Protein AF-A0A9D6NZH3-F1 (afdb_monomer_lite)

Sequence (293 aa):
MVKIQSASQAGAHYVTESPSGWRSASNPVSIRSGSRFSSSLQLFAQAAGALAILVGCLVLVGWLLDIAALKGILPGLATMKPNAAIAFLLVGLSLWLLLREQAARWKRNVARGCALLVALLGLLTLSEYLFSWDLGIDQLLFPEAVRADSTSLPGRMASATALNFVVLGLALLFLDVKTRRGHWPAQFLALLGVLIGFLALIGYAYGVQALYAIAFYTSMALHTAATLTVLAVGVLLARPDRGLMTLVTSDGVGGMLVRRRLPVVLGVPLLLGWLRLQGQRAGLYGTELDALH

pLDDT: mean 77.55, std 18.47, range [32.19, 98.31]

Secondary structure (DSSP, 8-state):
----------------PPP---------------HHHHHHHHHHHHHHHHHHHHHHHHHHHHHHTT-HHHH-SSTTSPPPPHHHHHHHHHHHHHHHHHS-TT--HHHHHHHHHHHHHHHHHHHHHHHHHHS-----GGGSSSHHHHHHS--SSTTPPPHHHHHHHHHHHHHHHTTTPPPTTS--HHHHHHHHHHHHHHHHHHHHHTT-HHHHHSTTTTT--HHHHHHHHHHHHHHHHT-TTSHHHHHHSSSSHHHHHHHHHHHHHHHHHHHHHHHHHHHHHTT-S--TTTT--

Foldseek 3Di:
DDDDDDDDDDDDDDDPDDDDDDPPPPPPPPCPQDPVVLVVLLVLLLVLLVVLLVLLVQCLVCLVVVPVCSQAVDPPFFGPFNLLSLLSNLLSQLSNLVLDVPHDPVSNVSSLVSLVVLLVSLVVLLVCVVVVDCPCPQCPPSVVSQVVPPDPDGRRAANLSSLLSNLSSVLSNQLPPADPVRARSSLVSLVVQLVSLLVLLLCVLQVPVVVCVPSRNVRHGNVSSVSSNSNSSSSNSSCCCGHPSVQLSDPDPSVVVCVVCVCVVSVVSNVVSNVVVVCVVVVVDDDPVVVPD

Structure (mmCIF, N/CA/C/O backbone):
data_AF-A0A9D6NZH3-F1
#
_entry.id   AF-A0A9D6NZH3-F1
#
loop_
_atom_site.group_PDB
_atom_site.id
_atom_site.type_symbol
_atom_site.label_atom_id
_atom_site.label_alt_id
_atom_site.label_comp_id
_atom_site.label_asym_id
_atom_site.label_entity_id
_atom_site.label_seq_id
_atom_site.pdbx_PDB_ins_code
_atom_site.Cartn_x
_atom_site.Cartn_y
_atom_site.Cartn_z
_atom_site.occupancy
_atom_site.B_iso_or_equiv
_atom_site.auth_seq_id
_atom_site.auth_comp_id
_atom_site.auth_asym_id
_atom_site.auth_atom_id
_atom_site.pdbx_PDB_model_num
ATOM 1 N N . MET A 1 1 ? -61.546 -4.930 83.546 1.00 35.50 1 MET A N 1
ATOM 2 C CA . MET A 1 1 ? -63.013 -5.024 83.404 1.00 35.50 1 MET A CA 1
ATOM 3 C C . MET A 1 1 ? -63.403 -4.253 82.147 1.00 35.50 1 MET A C 1
ATOM 5 O O . MET A 1 1 ? -62.991 -3.112 82.028 1.00 35.50 1 MET A O 1
ATOM 9 N N . VAL A 1 2 ? -64.153 -4.905 81.250 1.00 35.69 2 VAL A N 1
ATOM 10 C CA . VAL A 1 2 ? -64.988 -4.345 80.161 1.00 35.69 2 VAL A CA 1
ATOM 11 C C . VAL A 1 2 ? -64.303 -3.797 78.886 1.00 35.69 2 VAL A C 1
ATOM 13 O O . VAL A 1 2 ? -63.784 -2.690 78.834 1.00 35.69 2 VAL A O 1
ATOM 16 N N . LYS A 1 3 ? -64.415 -4.614 77.825 1.00 35.69 3 LYS A N 1
ATOM 17 C CA . LYS A 1 3 ? -64.469 -4.268 76.387 1.00 35.69 3 LYS A CA 1
ATOM 18 C C . LYS A 1 3 ? -65.724 -3.436 76.090 1.00 35.69 3 LYS A C 1
ATOM 20 O O . LYS A 1 3 ? -66.779 -3.887 76.521 1.00 35.69 3 LYS A O 1
ATOM 25 N N . ILE A 1 4 ? -65.653 -2.416 75.223 1.00 37.09 4 ILE A N 1
ATOM 26 C CA . ILE A 1 4 ? -66.737 -2.071 74.271 1.00 37.09 4 ILE A CA 1
ATOM 27 C C . ILE A 1 4 ? -66.125 -1.615 72.929 1.00 37.09 4 ILE A C 1
ATOM 29 O O . ILE A 1 4 ? -65.127 -0.903 72.891 1.00 37.09 4 ILE A O 1
ATOM 33 N N . GLN A 1 5 ? -66.719 -2.124 71.848 1.00 35.25 5 GLN A N 1
ATOM 34 C CA . GLN A 1 5 ? -66.400 -1.993 70.421 1.00 35.25 5 GLN A CA 1
ATOM 35 C C . GLN A 1 5 ? -67.104 -0.804 69.731 1.00 35.25 5 GLN A C 1
ATOM 37 O O . GLN A 1 5 ? -68.084 -0.273 70.243 1.00 35.25 5 GLN A O 1
ATOM 42 N N . SER A 1 6 ? -66.694 -0.592 68.469 1.00 32.66 6 SER A N 1
ATOM 43 C CA . SER A 1 6 ? -67.363 0.074 67.324 1.00 32.66 6 SER A CA 1
ATOM 44 C C . SER A 1 6 ? -67.042 1.568 67.153 1.00 32.66 6 SER A C 1
ATOM 46 O O . SER A 1 6 ? -67.253 2.356 68.060 1.00 32.66 6 SER A O 1
ATOM 48 N N . ALA A 1 7 ? -66.284 1.991 66.132 1.00 35.16 7 ALA A N 1
ATOM 49 C CA . ALA A 1 7 ? -66.467 1.947 64.667 1.00 35.16 7 ALA A CA 1
ATOM 50 C C . ALA A 1 7 ? -67.366 3.080 64.143 1.00 35.16 7 ALA A C 1
ATOM 52 O O . ALA A 1 7 ? -68.577 3.011 64.290 1.00 35.16 7 ALA A O 1
ATOM 53 N N . SER A 1 8 ? -66.769 4.069 63.468 1.00 34.00 8 SER A N 1
ATOM 54 C CA . SER A 1 8 ? -67.317 4.705 62.258 1.00 34.00 8 SER A CA 1
ATOM 55 C C . SER A 1 8 ? -66.292 5.677 61.656 1.00 34.00 8 SER A C 1
ATOM 57 O O . SER A 1 8 ? -65.586 6.381 62.371 1.00 34.00 8 SER A O 1
ATOM 59 N N . GLN A 1 9 ? -66.196 5.646 60.331 1.00 35.81 9 GLN A N 1
ATOM 60 C CA . GLN A 1 9 ? -65.231 6.307 59.454 1.00 35.81 9 GLN A CA 1
ATOM 61 C C . GLN A 1 9 ? -65.518 7.801 59.220 1.00 35.81 9 GLN A C 1
ATOM 63 O O . GLN A 1 9 ? -66.678 8.196 59.190 1.00 35.81 9 GLN A O 1
ATOM 68 N N . ALA A 1 10 ? -64.457 8.571 58.942 1.00 34.31 10 ALA A N 1
ATOM 69 C CA . ALA A 1 10 ? -64.325 9.647 57.932 1.00 34.31 10 ALA A CA 1
ATOM 70 C C . ALA A 1 10 ? -63.029 10.420 58.277 1.00 34.31 10 ALA A C 1
ATOM 72 O O . ALA A 1 10 ? -62.870 10.854 59.407 1.00 34.31 10 ALA A O 1
ATOM 73 N N . GLY A 1 11 ? -61.996 10.587 57.451 1.00 32.19 11 GLY A N 1
ATOM 74 C CA . GLY A 1 11 ? -61.941 10.686 55.998 1.00 32.19 11 GLY A CA 1
ATOM 75 C C . GLY A 1 11 ? -61.474 12.097 55.622 1.00 32.19 11 GLY A C 1
ATOM 76 O O . GLY A 1 11 ? -62.311 12.909 55.261 1.00 32.19 11 GLY A O 1
ATOM 77 N N . ALA A 1 12 ? -60.171 12.402 55.744 1.00 36.66 12 ALA A N 1
ATOM 78 C CA . ALA A 1 12 ? -59.537 13.581 55.128 1.00 36.66 12 ALA A CA 1
ATOM 79 C C . ALA A 1 12 ? -57.996 13.504 55.207 1.00 36.66 12 ALA A C 1
ATOM 81 O O . ALA A 1 12 ? -57.371 14.129 56.060 1.00 36.66 12 ALA A O 1
ATOM 82 N N . HIS A 1 13 ? -57.368 12.755 54.299 1.00 38.28 13 HIS A N 1
ATOM 83 C CA . HIS A 1 13 ? -55.968 12.991 53.937 1.00 38.28 13 HIS A CA 1
ATOM 84 C C . HIS A 1 13 ? -55.938 13.468 52.487 1.00 38.28 13 HIS A C 1
ATOM 86 O O . HIS A 1 13 ? -56.344 12.748 51.577 1.00 38.28 13 HIS A O 1
ATOM 92 N N . TYR A 1 14 ? -55.507 14.715 52.302 1.00 33.84 14 TYR A N 1
ATOM 93 C CA . TYR A 1 14 ? -55.321 15.351 51.005 1.00 33.84 14 TYR A CA 1
ATOM 94 C C . TYR A 1 14 ? -54.306 14.560 50.172 1.00 33.84 14 TYR A C 1
ATOM 96 O O . TYR A 1 14 ? -53.122 14.504 50.504 1.00 33.84 14 TYR A O 1
ATOM 104 N N . VAL A 1 15 ? -54.787 13.961 49.084 1.00 39.41 15 VAL A N 1
ATOM 105 C CA . VAL A 1 15 ? -53.971 13.459 47.979 1.00 39.41 15 VAL A CA 1
ATOM 106 C C . VAL A 1 15 ? -53.698 14.648 47.065 1.00 39.41 15 VAL A C 1
ATOM 108 O O . VAL A 1 15 ? -54.612 15.182 46.443 1.00 39.41 15 VAL A O 1
ATOM 111 N N . THR A 1 16 ? -52.447 15.094 46.994 1.00 43.25 16 THR A N 1
ATOM 112 C CA . THR A 1 16 ? -51.992 15.976 45.919 1.00 43.25 16 THR A CA 1
ATOM 113 C C . THR A 1 16 ? -51.678 15.109 44.703 1.00 43.25 16 THR A C 1
ATOM 115 O O . THR A 1 16 ? -50.606 14.516 44.586 1.00 43.25 16 THR A O 1
ATOM 118 N N . GLU A 1 17 ? -52.646 14.990 43.797 1.00 37.47 17 GLU A N 1
ATOM 119 C CA . GLU A 1 17 ? -52.410 14.433 42.468 1.00 37.47 17 GLU A CA 1
ATOM 120 C C . GLU A 1 17 ? -51.423 15.334 41.711 1.00 37.47 17 GLU A C 1
ATOM 122 O O . GLU A 1 17 ? -51.688 16.507 41.448 1.00 37.47 17 GLU A O 1
ATOM 127 N N . SER A 1 18 ? -50.258 14.782 41.363 1.00 46.00 18 SER A N 1
ATOM 128 C CA . SER A 1 18 ? -49.391 15.370 40.338 1.00 46.00 18 SER A CA 1
ATOM 129 C C . SER A 1 18 ? -49.897 14.923 38.960 1.00 46.00 18 SER A C 1
ATOM 131 O O . SER A 1 18 ? -50.167 13.729 38.792 1.00 46.00 18 SER A O 1
ATOM 133 N N . PRO A 1 19 ? -50.035 15.820 37.965 1.00 42.59 19 PRO A N 1
ATOM 134 C CA . PRO A 1 19 ? -50.546 15.436 36.659 1.00 42.59 19 PRO A CA 1
ATOM 135 C C . PRO A 1 19 ? -49.577 14.487 35.952 1.00 42.59 19 PRO A C 1
ATOM 137 O O . PRO A 1 19 ? -48.445 14.835 35.606 1.00 42.59 19 PRO A O 1
ATOM 140 N N . SER A 1 20 ? -50.067 13.277 35.709 1.00 53.41 20 SER A N 1
ATOM 141 C CA . SER A 1 20 ? -49.598 12.356 34.683 1.00 53.41 20 SER A CA 1
ATOM 142 C C . SER A 1 20 ? -49.384 13.088 33.356 1.00 53.41 20 SER A C 1
ATOM 144 O O . SER A 1 20 ? -50.310 13.742 32.874 1.00 53.41 20 SER A O 1
ATOM 146 N N . GLY A 1 21 ? -48.219 12.944 32.714 1.00 49.50 21 GLY A N 1
ATOM 147 C CA . GLY A 1 21 ? -48.129 13.443 31.340 1.00 49.50 21 GLY A CA 1
ATOM 148 C C . GLY A 1 21 ? -46.821 13.377 30.569 1.00 49.50 21 GLY A C 1
ATOM 149 O O . GLY A 1 21 ? -46.899 13.506 29.358 1.00 49.50 21 GLY A O 1
ATOM 150 N N . TRP A 1 22 ? -45.640 13.171 31.168 1.00 40.84 22 TRP A N 1
ATOM 151 C CA . TRP A 1 22 ? -44.393 13.235 30.378 1.00 40.84 22 TRP A CA 1
ATOM 152 C C . TRP A 1 22 ? -43.321 12.249 30.849 1.00 40.84 22 TRP A C 1
ATOM 154 O O . TRP A 1 22 ? -42.252 12.629 31.319 1.00 40.84 22 TRP A O 1
ATOM 164 N N . ARG A 1 23 ? -43.564 10.945 30.665 1.00 41.53 23 ARG A N 1
ATOM 165 C CA . ARG A 1 23 ? -42.448 10.003 30.493 1.00 41.53 23 ARG A CA 1
ATOM 166 C C . ARG A 1 23 ? -42.001 10.099 29.041 1.00 41.53 23 ARG A C 1
ATOM 168 O O . ARG A 1 23 ? -42.552 9.437 28.169 1.00 41.53 23 ARG A O 1
ATOM 175 N N . SER A 1 24 ? -41.014 10.959 28.803 1.00 51.66 24 SER A N 1
ATOM 176 C CA . SER A 1 24 ? -40.196 10.972 27.593 1.00 51.66 24 SER A CA 1
ATOM 177 C C . SER A 1 24 ? -39.585 9.582 27.392 1.00 51.66 24 SER A C 1
ATOM 179 O O . SER A 1 24 ? -38.488 9.293 27.867 1.00 51.66 24 SER A O 1
ATOM 181 N N . ALA A 1 25 ? -40.298 8.710 26.684 1.00 47.47 25 ALA A N 1
ATOM 182 C CA . ALA A 1 25 ? -39.731 7.529 26.058 1.00 47.47 25 ALA A CA 1
ATOM 183 C C . ALA A 1 25 ? -38.933 7.977 24.826 1.00 47.47 25 ALA A C 1
ATOM 185 O O . ALA A 1 25 ? -39.270 7.658 23.689 1.00 47.47 25 ALA A O 1
ATOM 186 N N . SER A 1 26 ? -37.849 8.721 25.045 1.00 47.91 26 SER A N 1
ATOM 187 C CA . SER A 1 26 ? -36.765 8.809 24.077 1.00 47.91 26 SER A CA 1
ATOM 188 C C . SER A 1 26 ? -35.971 7.510 24.174 1.00 47.91 26 SER A C 1
ATOM 190 O O . SER A 1 26 ? -34.836 7.472 24.640 1.00 47.91 26 SER A O 1
ATOM 192 N N . ASN A 1 27 ? -36.590 6.408 23.738 1.00 39.25 27 ASN A N 1
ATOM 193 C CA . ASN A 1 27 ? -35.807 5.261 23.307 1.00 39.25 27 ASN A CA 1
ATOM 194 C C . ASN A 1 27 ? -34.840 5.811 22.255 1.00 39.25 27 ASN A C 1
ATOM 196 O O . ASN A 1 27 ? -35.319 6.318 21.233 1.00 39.25 27 ASN A O 1
ATOM 200 N N . PRO A 1 28 ? -33.510 5.776 22.464 1.00 41.66 28 PRO A N 1
ATOM 201 C CA . PRO A 1 28 ? -32.616 6.038 21.358 1.00 41.66 28 PRO A CA 1
ATOM 202 C C . PRO A 1 28 ? -33.001 5.018 20.295 1.00 41.66 28 PRO A C 1
ATOM 204 O O . PRO A 1 28 ? -33.024 3.812 20.562 1.00 41.66 28 PRO A O 1
ATOM 207 N N . VAL A 1 29 ? -33.390 5.507 19.117 1.00 45.94 29 VAL A N 1
ATOM 208 C CA . VAL A 1 29 ? -33.566 4.669 17.939 1.00 45.94 29 VAL A CA 1
ATOM 209 C C . VAL A 1 29 ? -32.220 3.987 17.750 1.00 45.94 29 VAL A C 1
ATOM 211 O O . VAL A 1 29 ? -31.271 4.577 17.239 1.00 45.94 29 VAL A O 1
ATOM 214 N N . SER A 1 30 ? -32.102 2.760 18.254 1.00 43.56 30 SER A N 1
ATOM 215 C CA . SER A 1 30 ? -30.990 1.891 17.927 1.00 43.56 30 SER A CA 1
ATOM 216 C C . SER A 1 30 ? -31.209 1.534 16.469 1.00 43.56 30 SER A C 1
ATOM 218 O O . SER A 1 30 ? -31.913 0.586 16.129 1.00 43.56 30 SER A O 1
ATOM 220 N N . ILE A 1 31 ? -30.672 2.382 15.590 1.00 46.03 31 ILE A N 1
ATOM 221 C CA . ILE A 1 31 ? -30.487 2.061 14.186 1.00 46.03 31 ILE A CA 1
ATOM 222 C C . ILE A 1 31 ? -29.567 0.843 14.220 1.00 46.03 31 ILE A C 1
ATOM 224 O O . ILE A 1 31 ? -28.350 0.967 14.341 1.00 46.03 31 ILE A O 1
ATOM 228 N N . ARG A 1 32 ? -30.163 -0.353 14.235 1.00 44.62 32 ARG A N 1
ATOM 229 C CA . ARG A 1 32 ? -29.469 -1.610 13.981 1.00 44.62 32 ARG A CA 1
ATOM 230 C C . ARG A 1 32 ? -29.033 -1.533 12.523 1.00 44.62 32 ARG A C 1
ATOM 232 O O . ARG A 1 32 ? -29.749 -1.990 11.637 1.00 44.62 32 ARG A O 1
ATOM 239 N N . SER A 1 33 ? -27.915 -0.855 12.285 1.00 52.16 33 SER A N 1
ATOM 240 C CA . SER A 1 33 ? -27.320 -0.715 10.965 1.00 52.16 33 SER A CA 1
ATOM 241 C C . SER A 1 33 ? -27.042 -2.109 10.399 1.00 52.16 33 SER A C 1
ATOM 243 O O . SER A 1 33 ? -26.688 -3.047 11.118 1.00 52.16 33 SER A O 1
ATOM 245 N N . GLY A 1 34 ? -27.303 -2.274 9.103 1.00 50.59 34 GLY A N 1
ATOM 246 C CA . GLY A 1 34 ? -27.379 -3.574 8.441 1.00 50.59 34 GLY A CA 1
ATOM 247 C C . GLY A 1 34 ? -26.128 -4.441 8.626 1.00 50.59 34 GLY A C 1
ATOM 248 O O . GLY A 1 34 ? -25.089 -4.195 8.011 1.00 50.59 34 GLY A O 1
ATOM 249 N N . SER A 1 35 ? -26.260 -5.523 9.399 1.00 57.91 35 SER A N 1
ATOM 250 C CA . SER A 1 35 ? -25.187 -6.487 9.708 1.00 57.91 35 SER A CA 1
ATOM 251 C C . SER A 1 35 ? -24.459 -7.024 8.469 1.00 57.91 35 SER A C 1
ATOM 253 O O . SER A 1 35 ? -23.256 -7.280 8.512 1.00 57.91 35 SER A O 1
ATOM 255 N N . ARG A 1 36 ? -25.164 -7.151 7.337 1.00 61.12 36 ARG A N 1
ATOM 256 C CA . ARG A 1 36 ? -24.601 -7.653 6.074 1.00 61.12 36 ARG A CA 1
ATOM 257 C C . ARG A 1 36 ? -23.603 -6.686 5.433 1.00 61.12 36 ARG A C 1
ATOM 259 O O . ARG A 1 36 ? -22.592 -7.137 4.914 1.00 61.12 36 ARG A O 1
ATOM 266 N N . PHE A 1 37 ? -23.849 -5.375 5.480 1.00 65.31 37 PHE A N 1
ATOM 267 C CA . PHE A 1 37 ? -22.991 -4.397 4.800 1.00 65.31 37 PHE A CA 1
ATOM 268 C C . PHE A 1 37 ? -21.670 -4.192 5.547 1.00 65.31 37 PHE A C 1
ATOM 270 O O . PHE A 1 37 ? -20.607 -4.267 4.937 1.00 65.31 37 PHE A O 1
ATOM 277 N N . SER A 1 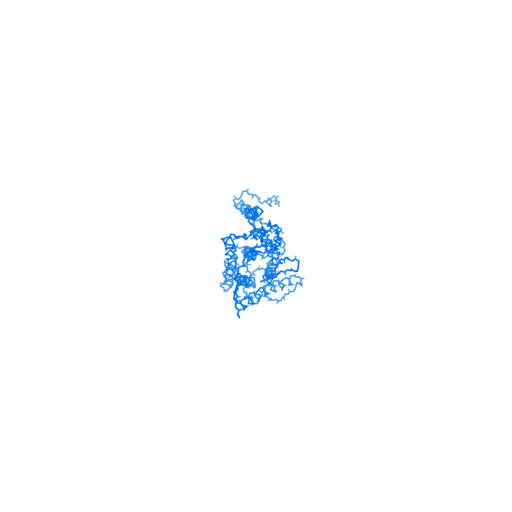38 ? -21.729 -4.042 6.874 1.00 71.69 38 SER A N 1
ATOM 278 C CA . SER A 1 38 ? -20.536 -4.005 7.735 1.00 71.69 38 SER A CA 1
ATOM 279 C C . SER A 1 38 ? -19.666 -5.259 7.554 1.00 71.69 38 SER A C 1
ATOM 281 O O . SER A 1 38 ? -18.455 -5.149 7.351 1.00 71.69 38 SER A O 1
ATOM 283 N N . SER A 1 39 ? -20.291 -6.442 7.488 1.00 76.38 39 SER A N 1
ATOM 284 C CA . SER A 1 39 ? -19.585 -7.704 7.227 1.00 76.38 39 SER A CA 1
ATOM 285 C C . SER A 1 39 ? -18.879 -7.719 5.866 1.00 76.38 39 SER A C 1
ATOM 287 O O . SER A 1 39 ? -17.724 -8.132 5.785 1.00 76.38 39 SER A O 1
ATOM 289 N N . SER A 1 40 ? -19.522 -7.228 4.799 1.00 82.12 40 SER A N 1
ATOM 290 C CA . SER A 1 40 ? -18.906 -7.158 3.465 1.00 82.12 40 SER A CA 1
ATOM 291 C C . SER A 1 40 ? -17.711 -6.202 3.407 1.00 82.12 40 SER A C 1
ATOM 293 O O . SER A 1 40 ? -16.721 -6.502 2.741 1.00 82.12 40 SER A O 1
ATOM 295 N N . LEU A 1 41 ? -17.765 -5.068 4.114 1.00 84.69 41 LEU A N 1
ATOM 296 C CA . LEU A 1 41 ? -16.639 -4.128 4.177 1.00 84.69 41 LEU A CA 1
ATOM 297 C C . LEU A 1 41 ? -15.447 -4.723 4.936 1.00 84.69 41 LEU A C 1
ATOM 299 O O . LEU A 1 41 ? -14.303 -4.581 4.503 1.00 84.69 41 LEU A O 1
ATOM 303 N N . GLN A 1 42 ? -15.715 -5.445 6.026 1.00 84.75 42 GLN A N 1
ATOM 304 C CA . GLN A 1 42 ? -14.678 -6.181 6.747 1.00 84.75 42 GLN A CA 1
ATOM 305 C C . GLN A 1 42 ? -14.080 -7.301 5.894 1.00 84.75 42 GLN A C 1
ATOM 307 O O . GLN A 1 42 ? -12.862 -7.472 5.897 1.00 84.75 42 GLN A O 1
ATOM 312 N N . LEU A 1 43 ? -14.902 -8.027 5.128 1.00 88.44 43 LEU A N 1
ATOM 313 C CA . LEU A 1 43 ? -14.424 -9.048 4.197 1.00 88.44 43 LEU A CA 1
ATOM 314 C C . LEU A 1 43 ? -13.504 -8.443 3.131 1.00 88.44 43 LEU A C 1
ATOM 316 O O . LEU A 1 43 ? -12.450 -9.007 2.850 1.00 88.44 43 LEU A O 1
ATOM 320 N N . PHE A 1 44 ? -13.854 -7.276 2.582 1.00 90.06 44 PHE A N 1
ATOM 321 C CA . PHE A 1 44 ? -12.983 -6.569 1.643 1.00 90.06 44 PHE A CA 1
ATOM 322 C C . PHE A 1 44 ? -11.646 -6.195 2.288 1.00 90.06 44 PHE A C 1
ATOM 324 O O . PHE A 1 44 ? -10.595 -6.438 1.704 1.00 90.06 44 PHE A O 1
ATOM 331 N N . ALA A 1 45 ? -11.660 -5.636 3.501 1.00 91.00 45 ALA A N 1
ATOM 332 C CA . ALA A 1 45 ? -10.428 -5.275 4.197 1.00 91.00 45 ALA A CA 1
ATOM 333 C C . ALA A 1 45 ? -9.546 -6.504 4.496 1.00 91.00 45 ALA A C 1
ATOM 335 O O . ALA A 1 45 ? -8.323 -6.430 4.363 1.00 91.00 45 ALA A O 1
ATOM 336 N N . GLN A 1 46 ? -10.154 -7.648 4.834 1.00 91.50 46 GLN A N 1
ATOM 337 C CA . GLN A 1 46 ? -9.444 -8.923 4.986 1.00 91.50 46 GLN A CA 1
ATOM 338 C C . GLN A 1 46 ? -8.833 -9.366 3.655 1.00 91.50 46 GLN A C 1
ATOM 340 O O . GLN A 1 46 ? -7.636 -9.641 3.594 1.00 91.50 46 GLN A O 1
ATOM 345 N N . ALA A 1 47 ? -9.624 -9.376 2.580 1.00 92.25 47 ALA A N 1
ATOM 346 C CA . ALA A 1 47 ? -9.159 -9.733 1.245 1.00 92.25 47 ALA A CA 1
ATOM 347 C C . ALA A 1 47 ? -8.014 -8.823 0.773 1.00 92.25 47 ALA A C 1
ATOM 349 O O . ALA A 1 47 ? -7.038 -9.319 0.224 1.00 92.25 47 ALA A O 1
ATOM 350 N N . ALA A 1 48 ? -8.080 -7.518 1.052 1.00 93.88 48 ALA A N 1
ATOM 351 C CA . ALA A 1 48 ? -7.019 -6.563 0.747 1.00 93.88 48 ALA A CA 1
ATOM 352 C C . ALA A 1 48 ? -5.714 -6.881 1.500 1.00 93.88 48 ALA A C 1
ATOM 354 O O . ALA A 1 48 ? -4.639 -6.874 0.902 1.00 93.88 48 ALA A O 1
ATOM 355 N N . GLY A 1 49 ? -5.803 -7.212 2.795 1.00 95.38 49 GLY A N 1
ATOM 356 C CA . GLY A 1 49 ? -4.652 -7.653 3.587 1.00 95.38 49 GLY A CA 1
ATOM 357 C C . GLY A 1 49 ? -4.042 -8.960 3.067 1.00 95.38 49 GLY A C 1
ATOM 358 O O . GLY A 1 49 ? -2.829 -9.036 2.884 1.00 95.38 49 GLY A O 1
ATOM 359 N N . ALA A 1 50 ? -4.873 -9.964 2.765 1.00 96.19 50 ALA A N 1
ATOM 360 C CA . ALA A 1 50 ? -4.420 -11.233 2.188 1.00 96.19 50 ALA A CA 1
ATOM 361 C C . ALA A 1 50 ? -3.794 -11.061 0.801 1.00 96.19 50 ALA A C 1
ATOM 363 O O . ALA A 1 50 ? -2.759 -11.662 0.525 1.00 96.19 50 ALA A O 1
ATOM 364 N N . LEU A 1 51 ? -4.387 -10.220 -0.051 1.00 95.50 51 LEU A N 1
ATOM 365 C CA . LEU A 1 51 ? -3.849 -9.899 -1.368 1.00 95.50 51 LEU A CA 1
ATOM 366 C C . LEU A 1 51 ? -2.451 -9.290 -1.245 1.00 95.50 51 LEU A C 1
ATOM 368 O O . LEU A 1 51 ? -1.543 -9.738 -1.932 1.00 95.50 51 LEU A O 1
ATOM 372 N N . ALA A 1 52 ? -2.254 -8.317 -0.352 1.00 96.25 52 ALA A N 1
ATOM 373 C CA . ALA A 1 52 ? -0.944 -7.702 -0.147 1.00 96.25 52 ALA A CA 1
ATOM 374 C C . ALA A 1 52 ? 0.110 -8.713 0.335 1.00 96.25 52 ALA A C 1
ATOM 376 O O . ALA A 1 52 ? 1.232 -8.707 -0.169 1.00 96.25 52 ALA A O 1
ATOM 377 N N . ILE A 1 53 ? -0.258 -9.618 1.250 1.00 97.56 53 ILE A N 1
ATOM 378 C CA . ILE A 1 53 ? 0.624 -10.708 1.695 1.00 97.56 53 ILE A CA 1
ATOM 379 C C . ILE A 1 53 ? 0.985 -11.614 0.514 1.00 97.56 53 ILE A C 1
ATOM 381 O O . ILE A 1 53 ? 2.161 -11.891 0.294 1.00 97.56 53 ILE A O 1
ATOM 385 N N . LEU A 1 54 ? -0.010 -12.047 -0.263 1.00 96.38 54 LEU A N 1
ATOM 386 C CA . LEU A 1 54 ? 0.191 -12.926 -1.412 1.00 96.38 54 LEU A CA 1
ATOM 387 C C . LEU A 1 54 ? 1.098 -12.278 -2.465 1.00 96.38 54 LEU A C 1
ATOM 389 O O . LEU A 1 54 ? 2.054 -12.906 -2.907 1.00 96.38 54 LEU A O 1
ATOM 393 N N . VAL A 1 55 ? 0.828 -11.024 -2.832 1.00 94.19 55 VAL A N 1
ATOM 394 C CA . VAL A 1 55 ? 1.634 -10.254 -3.791 1.00 94.19 55 VAL A CA 1
ATOM 395 C C . VAL A 1 55 ? 3.072 -10.114 -3.293 1.00 94.19 55 VAL A C 1
ATOM 397 O O . VAL A 1 55 ? 3.999 -10.392 -4.050 1.00 94.19 55 VAL A O 1
ATOM 400 N N . GLY A 1 56 ? 3.270 -9.756 -2.019 1.00 95.00 56 GLY A N 1
ATOM 401 C CA . GLY A 1 56 ? 4.602 -9.666 -1.418 1.00 95.00 56 GLY A CA 1
ATOM 402 C C . GLY A 1 56 ? 5.362 -10.994 -1.485 1.00 95.00 56 GLY A C 1
ATOM 403 O O . GLY A 1 56 ? 6.506 -11.029 -1.932 1.00 95.00 56 GLY A O 1
ATOM 404 N N . CYS A 1 57 ? 4.714 -12.105 -1.122 1.00 95.62 57 CYS A N 1
ATOM 405 C CA . CYS A 1 57 ? 5.308 -13.439 -1.212 1.00 95.62 57 CYS A CA 1
ATOM 406 C C . CYS A 1 57 ? 5.660 -13.831 -2.655 1.00 95.62 57 CYS A C 1
ATOM 408 O O . CYS A 1 57 ? 6.767 -14.303 -2.899 1.00 95.62 57 CYS A O 1
ATOM 410 N N . LEU A 1 58 ? 4.749 -13.624 -3.612 1.00 94.00 58 LEU A N 1
ATOM 411 C CA . LEU A 1 58 ? 4.972 -13.960 -5.022 1.00 94.00 58 LEU A CA 1
ATOM 412 C C . LEU A 1 58 ? 6.150 -13.183 -5.609 1.00 94.00 58 LEU A C 1
ATOM 414 O O . LEU A 1 58 ? 6.991 -13.775 -6.280 1.00 94.00 58 LEU A O 1
ATOM 418 N N . VAL A 1 59 ? 6.248 -11.886 -5.316 1.00 92.62 59 VAL A N 1
ATOM 419 C CA . VAL A 1 59 ? 7.361 -11.053 -5.784 1.00 92.62 59 VAL A CA 1
ATOM 420 C C . VAL A 1 59 ? 8.677 -11.513 -5.161 1.00 92.62 59 VAL A C 1
ATOM 422 O O . VAL A 1 59 ? 9.664 -11.645 -5.879 1.00 92.62 59 VAL A O 1
ATOM 425 N N . LEU A 1 60 ? 8.709 -11.823 -3.860 1.00 92.56 60 LEU A N 1
ATOM 426 C CA . LEU A 1 60 ? 9.913 -12.355 -3.205 1.00 92.56 60 LEU A CA 1
ATOM 427 C C . LEU A 1 60 ? 10.358 -13.694 -3.805 1.00 92.56 60 LEU A C 1
ATOM 429 O O . LEU A 1 60 ? 11.550 -13.888 -4.033 1.00 92.56 60 LEU A O 1
ATOM 433 N N . VAL A 1 61 ? 9.417 -14.587 -4.124 1.00 92.69 61 VAL A N 1
ATOM 434 C CA . VAL A 1 61 ? 9.704 -15.825 -4.867 1.00 92.69 61 VAL A CA 1
ATOM 435 C C . VAL A 1 61 ? 10.217 -15.508 -6.275 1.00 92.69 61 VAL A C 1
ATOM 437 O O . VAL A 1 61 ? 11.163 -16.140 -6.733 1.00 92.69 61 VAL A O 1
ATOM 440 N N . GLY A 1 62 ? 9.658 -14.497 -6.941 1.00 90.38 62 GLY A N 1
ATOM 441 C CA . GLY A 1 62 ? 10.138 -14.004 -8.231 1.00 90.38 62 GLY A CA 1
ATOM 442 C C . GLY A 1 62 ? 11.581 -13.509 -8.194 1.00 90.38 62 GLY A C 1
ATOM 443 O O . GLY A 1 62 ? 12.331 -13.762 -9.130 1.00 90.38 62 GLY A O 1
ATOM 444 N N . TRP A 1 63 ? 11.993 -12.850 -7.112 1.00 89.69 63 TRP A N 1
ATOM 445 C CA . TRP A 1 63 ? 13.389 -12.467 -6.887 1.00 89.69 63 TRP A CA 1
ATOM 446 C C . TRP A 1 63 ? 14.290 -13.651 -6.556 1.00 89.69 63 TRP A C 1
ATOM 448 O O . TRP A 1 63 ? 15.403 -13.705 -7.067 1.00 89.69 63 TRP A O 1
ATOM 458 N N . LEU A 1 64 ? 13.801 -14.615 -5.778 1.00 89.19 64 LEU A N 1
ATOM 459 C CA . LEU A 1 64 ? 14.556 -15.814 -5.422 1.00 89.19 64 LEU A CA 1
ATOM 460 C C . LEU A 1 64 ? 14.810 -16.742 -6.621 1.00 89.19 64 LEU A C 1
ATOM 462 O O . LEU A 1 64 ? 15.887 -17.316 -6.727 1.00 89.19 64 LEU A O 1
ATOM 466 N N . LEU A 1 65 ? 13.820 -16.899 -7.503 1.00 88.88 65 LEU A N 1
ATOM 467 C CA . LEU A 1 65 ? 13.868 -17.791 -8.671 1.00 88.88 65 LEU A CA 1
ATOM 468 C C . LEU A 1 65 ? 14.230 -17.069 -9.979 1.00 88.88 65 LEU A C 1
ATOM 470 O O . LEU A 1 65 ? 14.216 -17.687 -11.038 1.00 88.88 65 LEU A O 1
ATOM 474 N N . ASP A 1 66 ? 14.487 -15.763 -9.912 1.00 85.81 66 ASP A N 1
ATOM 475 C CA . ASP A 1 66 ? 14.737 -14.885 -11.060 1.00 85.81 66 ASP A CA 1
ATOM 476 C C . ASP A 1 66 ? 13.636 -14.900 -12.149 1.00 85.81 66 ASP A C 1
ATOM 478 O O . ASP A 1 66 ? 13.876 -14.745 -13.344 1.00 85.81 66 ASP A O 1
ATOM 482 N N . ILE A 1 67 ? 12.373 -15.050 -11.737 1.00 85.25 67 ILE A N 1
ATOM 483 C CA . ILE A 1 67 ? 11.225 -15.108 -12.652 1.00 85.25 67 ILE A CA 1
ATOM 484 C C . ILE A 1 67 ? 10.667 -13.698 -12.876 1.00 85.25 67 ILE A C 1
ATOM 486 O O . ILE A 1 67 ? 9.932 -13.163 -12.041 1.00 85.25 67 ILE A O 1
ATOM 490 N N . ALA A 1 68 ? 10.954 -13.108 -14.040 1.00 82.50 68 ALA A N 1
ATOM 491 C CA . ALA A 1 68 ? 10.512 -11.755 -14.403 1.00 82.50 68 ALA A CA 1
ATOM 492 C C . ALA A 1 68 ? 8.987 -11.549 -14.282 1.00 82.50 68 ALA A C 1
ATOM 494 O O . ALA A 1 68 ? 8.548 -10.520 -13.771 1.00 82.50 68 ALA A O 1
ATOM 495 N N . ALA A 1 69 ? 8.186 -12.552 -14.664 1.00 81.56 69 ALA A N 1
ATOM 496 C CA . ALA A 1 69 ? 6.719 -12.507 -14.596 1.00 81.56 69 ALA A CA 1
ATOM 497 C C . ALA A 1 69 ? 6.155 -12.425 -13.162 1.00 81.56 69 ALA A C 1
ATOM 499 O O . ALA A 1 69 ? 5.019 -12.004 -12.958 1.00 81.56 69 ALA A O 1
ATOM 500 N N . LEU A 1 70 ? 6.936 -12.836 -12.157 1.00 83.44 70 LEU A N 1
ATOM 501 C CA . LEU A 1 70 ? 6.558 -12.709 -10.748 1.00 83.44 70 LEU A CA 1
ATOM 502 C C . LEU A 1 70 ? 7.019 -11.373 -10.152 1.00 83.44 70 LEU A C 1
ATOM 504 O O . LEU A 1 70 ? 6.391 -10.871 -9.225 1.00 83.44 70 LEU A O 1
ATOM 508 N N . LYS A 1 71 ? 8.085 -10.775 -10.701 1.00 82.62 71 LYS A N 1
ATOM 509 C CA . LYS A 1 71 ? 8.566 -9.433 -10.330 1.00 82.62 71 LYS A CA 1
ATOM 510 C C . LYS A 1 71 ? 7.719 -8.318 -10.959 1.00 82.62 71 LYS A C 1
ATOM 512 O O . LYS A 1 71 ? 7.669 -7.211 -10.425 1.00 82.62 71 LYS A O 1
ATOM 517 N N . GLY A 1 72 ? 7.075 -8.580 -12.097 1.00 80.62 72 GLY A N 1
ATOM 518 C CA . GLY A 1 72 ? 6.221 -7.641 -12.823 1.00 80.62 72 GLY A CA 1
ATOM 519 C C . GLY A 1 72 ? 5.198 -8.353 -13.710 1.00 80.62 72 GLY A C 1
ATOM 520 O O . GLY A 1 72 ? 5.461 -9.429 -14.225 1.00 80.62 72 GLY A O 1
ATOM 521 N N . ILE A 1 73 ? 4.018 -7.747 -13.896 1.00 74.88 73 ILE A N 1
ATOM 522 C CA . ILE A 1 73 ? 2.893 -8.380 -14.618 1.00 74.88 73 ILE A CA 1
ATOM 523 C C . ILE A 1 73 ? 3.130 -8.468 -16.134 1.00 74.88 73 ILE A C 1
ATOM 525 O O . ILE A 1 73 ? 2.678 -9.415 -16.770 1.00 74.88 73 ILE A O 1
ATOM 529 N N . LEU A 1 74 ? 3.791 -7.472 -16.727 1.00 72.38 74 LEU A N 1
ATOM 530 C CA . LEU A 1 74 ? 4.004 -7.383 -18.173 1.00 72.38 74 LEU A CA 1
ATOM 531 C C . LEU A 1 74 ? 5.485 -7.127 -18.472 1.00 72.38 74 LEU A C 1
ATOM 533 O O . LEU A 1 74 ? 6.087 -6.280 -17.803 1.00 72.38 74 LEU A O 1
ATOM 537 N N . PRO A 1 75 ? 6.054 -7.788 -19.496 1.00 68.25 75 PRO A N 1
ATOM 538 C CA . PRO A 1 75 ? 7.376 -7.451 -20.007 1.00 68.25 75 PRO A CA 1
ATOM 539 C C . PRO A 1 75 ? 7.450 -5.965 -20.388 1.00 68.25 75 PRO A C 1
ATOM 541 O O . PRO A 1 75 ? 6.529 -5.437 -21.010 1.00 68.25 75 PRO A O 1
ATOM 544 N N . GLY A 1 76 ? 8.531 -5.288 -19.997 1.00 68.50 76 GLY A N 1
ATOM 545 C CA . GLY A 1 76 ? 8.754 -3.866 -20.285 1.00 68.50 76 GLY A CA 1
ATOM 546 C C . GLY A 1 76 ? 8.117 -2.877 -19.299 1.00 68.50 76 GLY A C 1
ATOM 547 O O . GLY A 1 76 ? 8.382 -1.683 -19.401 1.00 68.50 76 GLY A O 1
ATOM 548 N N . LEU A 1 77 ? 7.317 -3.334 -18.325 1.00 74.06 77 LEU A N 1
ATOM 549 C CA . LEU A 1 77 ? 6.882 -2.495 -17.201 1.00 74.06 77 LEU A CA 1
ATOM 550 C C . LEU A 1 77 ? 7.851 -2.599 -16.019 1.00 74.06 77 LEU A C 1
ATOM 552 O O . LEU A 1 77 ? 8.552 -3.596 -15.856 1.00 74.06 77 LEU A O 1
ATOM 556 N N . ALA A 1 78 ? 7.836 -1.582 -15.154 1.00 79.25 78 ALA A N 1
ATOM 557 C CA . ALA A 1 78 ? 8.623 -1.588 -13.926 1.00 79.25 78 ALA A CA 1
ATOM 558 C C . ALA A 1 78 ? 8.296 -2.811 -13.045 1.00 79.25 78 ALA A C 1
ATOM 560 O O . ALA A 1 78 ? 7.137 -3.224 -12.917 1.00 79.25 78 ALA A O 1
ATOM 561 N N . THR A 1 79 ? 9.326 -3.362 -12.406 1.00 85.88 79 THR A N 1
ATOM 562 C CA . THR A 1 79 ? 9.238 -4.483 -11.464 1.00 85.88 79 THR A CA 1
ATOM 563 C C . THR A 1 79 ? 9.049 -3.981 -10.030 1.00 85.88 79 THR A C 1
ATOM 565 O O . THR A 1 79 ? 9.474 -2.879 -9.673 1.00 85.88 79 THR A O 1
ATOM 568 N N . MET A 1 80 ? 8.392 -4.766 -9.172 1.00 90.06 80 MET A N 1
ATOM 569 C CA . MET A 1 80 ? 8.358 -4.477 -7.737 1.00 90.06 80 MET A CA 1
ATOM 570 C C . MET A 1 80 ? 9.683 -4.905 -7.106 1.00 90.06 80 MET A C 1
ATOM 572 O O . MET A 1 80 ? 10.102 -6.054 -7.228 1.00 90.06 80 MET A O 1
ATOM 576 N N . LYS A 1 81 ? 10.328 -3.973 -6.404 1.00 89.19 81 LYS A N 1
ATOM 577 C CA . LYS A 1 81 ? 11.603 -4.206 -5.720 1.00 89.19 81 LYS A CA 1
ATOM 578 C C . LYS A 1 81 ? 11.426 -5.046 -4.431 1.00 89.19 81 LYS A C 1
ATOM 580 O O . LYS A 1 81 ? 10.344 -5.008 -3.833 1.00 89.19 81 LYS A O 1
ATOM 585 N N . PRO A 1 82 ? 12.450 -5.799 -3.974 1.00 90.19 82 PRO A N 1
ATOM 586 C CA . PRO A 1 82 ? 12.322 -6.730 -2.840 1.00 90.19 82 PRO A CA 1
ATOM 587 C C . PRO A 1 82 ? 11.928 -6.065 -1.512 1.00 90.19 82 PRO A C 1
ATOM 589 O O . PRO A 1 82 ? 11.069 -6.564 -0.785 1.00 90.19 82 PRO A O 1
ATOM 592 N N . ASN A 1 83 ? 12.519 -4.909 -1.211 1.00 91.00 83 ASN A N 1
ATOM 593 C CA . ASN A 1 83 ? 12.177 -4.048 -0.072 1.00 91.00 83 ASN A CA 1
ATOM 594 C C . ASN A 1 83 ? 10.676 -3.684 -0.036 1.00 91.00 83 ASN A C 1
ATOM 596 O O . ASN A 1 83 ? 10.036 -3.776 1.012 1.00 91.00 83 ASN A O 1
ATOM 600 N N . ALA A 1 84 ? 10.088 -3.328 -1.182 1.00 92.81 84 ALA A N 1
ATOM 601 C CA . ALA A 1 84 ? 8.668 -3.032 -1.309 1.00 92.81 84 ALA A CA 1
ATOM 602 C C . ALA A 1 84 ? 7.818 -4.292 -1.097 1.00 92.81 84 ALA A C 1
ATOM 604 O O . ALA A 1 84 ? 6.793 -4.220 -0.425 1.00 92.81 84 ALA A O 1
ATOM 605 N N . ALA A 1 85 ? 8.254 -5.451 -1.598 1.00 94.50 85 ALA A N 1
ATOM 606 C CA . ALA A 1 85 ? 7.558 -6.721 -1.389 1.00 94.50 85 ALA A CA 1
ATOM 607 C C . ALA A 1 85 ? 7.482 -7.112 0.100 1.00 94.50 85 ALA A C 1
ATOM 609 O O . ALA A 1 85 ? 6.425 -7.525 0.583 1.00 94.50 85 ALA A O 1
ATOM 610 N N . ILE A 1 86 ? 8.560 -6.895 0.863 1.00 95.00 86 ILE A N 1
ATOM 611 C CA . ILE A 1 86 ? 8.546 -7.059 2.326 1.00 95.00 86 ILE A CA 1
ATOM 612 C C . ILE A 1 86 ? 7.600 -6.057 2.978 1.00 95.00 86 ILE A C 1
ATOM 614 O O . ILE A 1 86 ? 6.811 -6.434 3.845 1.00 95.00 86 ILE A O 1
ATOM 618 N N . ALA A 1 87 ? 7.641 -4.792 2.558 1.00 96.44 87 ALA A N 1
ATOM 619 C CA . ALA A 1 87 ? 6.734 -3.783 3.084 1.00 96.44 87 ALA A CA 1
ATOM 620 C C . ALA A 1 87 ? 5.259 -4.162 2.839 1.00 96.44 87 ALA A C 1
ATOM 622 O O . ALA A 1 87 ? 4.455 -4.023 3.760 1.00 96.44 87 ALA A O 1
ATOM 623 N N . PHE A 1 88 ? 4.913 -4.735 1.676 1.00 97.44 88 PHE A N 1
ATOM 624 C CA . PHE A 1 88 ? 3.580 -5.290 1.392 1.00 97.44 88 PHE A CA 1
ATOM 625 C C . PHE A 1 88 ? 3.189 -6.435 2.325 1.00 97.44 88 PHE A C 1
ATOM 627 O O . PHE A 1 88 ? 2.070 -6.450 2.846 1.00 97.44 88 PHE A O 1
ATOM 634 N N . LEU A 1 89 ? 4.106 -7.371 2.571 1.00 97.31 89 LEU A N 1
ATOM 635 C CA . LEU A 1 89 ? 3.875 -8.473 3.500 1.00 97.31 89 LEU A CA 1
ATOM 636 C C . LEU A 1 89 ? 3.594 -7.938 4.910 1.00 97.31 89 LEU A C 1
ATOM 638 O O . LEU A 1 89 ? 2.599 -8.313 5.532 1.00 97.31 89 LEU A O 1
ATOM 642 N N . LEU A 1 90 ? 4.426 -7.015 5.397 1.00 97.94 90 LEU A N 1
ATOM 643 C CA . LEU A 1 90 ? 4.305 -6.433 6.734 1.00 97.94 90 LEU A CA 1
ATOM 644 C C . LEU A 1 90 ? 3.028 -5.601 6.902 1.00 97.94 90 LEU A C 1
ATOM 646 O O . LEU A 1 90 ? 2.332 -5.742 7.909 1.00 97.94 90 LEU A O 1
ATOM 650 N N . VAL A 1 91 ? 2.691 -4.747 5.935 1.00 97.81 91 VAL A N 1
ATOM 651 C CA . VAL A 1 91 ? 1.487 -3.905 6.009 1.00 97.81 91 VAL A CA 1
ATOM 652 C C . VAL A 1 91 ? 0.212 -4.744 5.866 1.00 97.81 91 VAL A C 1
ATOM 654 O O . VAL A 1 91 ? -0.759 -4.505 6.585 1.00 97.81 91 VAL A O 1
ATOM 657 N N . GLY A 1 92 ? 0.225 -5.774 5.010 1.00 97.19 92 GLY A N 1
ATOM 658 C CA . GLY A 1 92 ? -0.883 -6.713 4.844 1.00 97.19 92 GLY A CA 1
ATOM 659 C C . GLY A 1 92 ? -1.114 -7.541 6.106 1.00 97.19 92 GLY A C 1
ATOM 660 O O . GLY A 1 92 ? -2.248 -7.647 6.576 1.00 97.19 92 GLY A O 1
ATOM 661 N N . LEU A 1 93 ? -0.035 -8.039 6.721 1.00 96.88 93 LEU A N 1
ATOM 662 C CA . LEU A 1 93 ? -0.086 -8.735 8.008 1.00 96.88 93 LEU A CA 1
ATOM 663 C C . LEU A 1 93 ? -0.592 -7.816 9.124 1.00 96.88 93 LEU A C 1
ATOM 665 O O . LEU A 1 93 ? -1.431 -8.223 9.928 1.00 96.88 93 LEU A O 1
ATOM 669 N N . SER A 1 94 ? -0.119 -6.570 9.161 1.00 97.50 94 SER A N 1
ATOM 670 C CA . SER A 1 94 ? -0.570 -5.578 10.133 1.00 97.50 94 SER A CA 1
ATOM 671 C C . S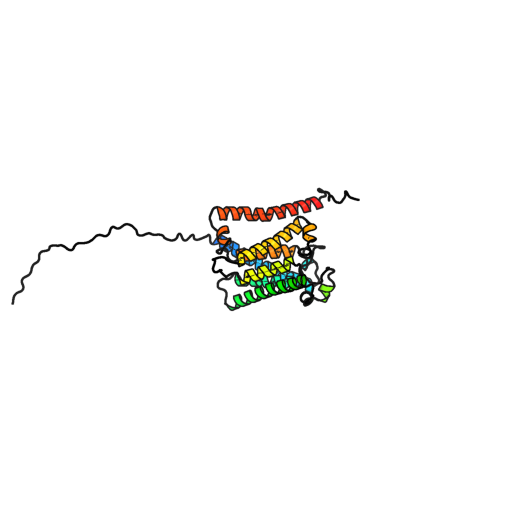ER A 1 94 ? -2.076 -5.323 10.025 1.00 97.50 94 SER A C 1
ATOM 6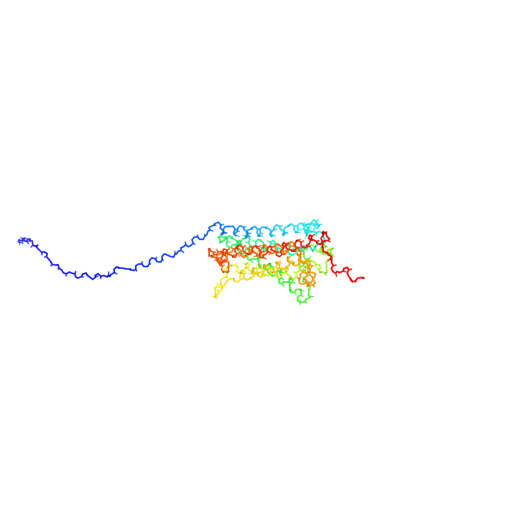73 O O . SER A 1 94 ? -2.790 -5.446 11.024 1.00 97.50 94 SER A O 1
ATOM 675 N N . LEU A 1 95 ? -2.582 -5.062 8.815 1.00 96.25 95 LEU A N 1
ATOM 676 C CA . LEU A 1 95 ? -4.013 -4.885 8.569 1.00 96.25 95 LEU A CA 1
ATOM 677 C C . LEU A 1 95 ? -4.804 -6.138 8.970 1.00 96.25 95 LEU A C 1
ATOM 679 O O . LEU A 1 95 ? -5.758 -6.038 9.741 1.00 96.25 95 LEU A O 1
ATOM 683 N N . TRP A 1 96 ? -4.381 -7.322 8.519 1.00 95.12 96 TRP A N 1
ATOM 684 C CA . TRP A 1 96 ? -5.049 -8.592 8.820 1.00 95.12 96 TRP A CA 1
ATOM 685 C C . TRP A 1 96 ? -5.186 -8.842 10.328 1.00 95.12 96 TRP A C 1
ATOM 687 O O . TRP A 1 96 ? -6.251 -9.224 10.818 1.00 95.12 96 TRP A O 1
ATOM 697 N N . LEU A 1 97 ? -4.118 -8.591 11.089 1.00 94.12 97 LEU A N 1
ATOM 698 C CA . LEU A 1 97 ? -4.111 -8.761 12.540 1.00 94.12 97 LEU A CA 1
ATOM 699 C C . LEU A 1 97 ? -4.942 -7.694 13.269 1.00 94.12 97 LEU A C 1
ATOM 701 O O . LEU A 1 97 ? -5.547 -8.008 14.296 1.00 94.12 97 LEU A O 1
ATOM 705 N N . LEU A 1 98 ? -5.000 -6.461 12.753 1.00 93.38 98 LEU A N 1
ATOM 706 C CA . LEU A 1 98 ? -5.771 -5.359 13.343 1.00 93.38 98 LEU A CA 1
ATOM 707 C C . LEU A 1 98 ? -7.271 -5.418 13.034 1.00 93.38 98 LEU A C 1
ATOM 709 O O . LEU A 1 98 ? -8.061 -4.800 13.751 1.00 93.38 98 LEU A O 1
ATOM 713 N N . LEU A 1 99 ? -7.696 -6.171 12.017 1.00 89.44 99 LEU A N 1
ATOM 714 C CA . LEU A 1 99 ? -9.116 -6.308 11.677 1.00 89.44 99 LEU A CA 1
ATOM 715 C C . LEU A 1 99 ? -9.931 -7.014 12.766 1.00 89.44 99 LEU A C 1
ATOM 717 O O . LEU A 1 99 ? -11.115 -6.729 12.925 1.00 89.44 99 LEU A O 1
ATOM 721 N N . ARG A 1 100 ? -9.305 -7.882 13.565 1.00 83.19 100 ARG A N 1
ATOM 722 C CA . ARG A 1 100 ? -9.962 -8.584 14.674 1.00 83.19 100 ARG A CA 1
ATOM 723 C C . ARG A 1 100 ? -9.961 -7.727 15.943 1.00 83.19 100 ARG A C 1
ATOM 725 O O . ARG A 1 100 ? -8.967 -7.694 16.661 1.00 83.19 100 ARG A O 1
ATOM 732 N N . GLU A 1 101 ? -11.087 -7.084 16.260 1.00 72.44 101 GLU A N 1
ATOM 733 C CA . GLU A 1 101 ? -11.193 -6.177 17.421 1.00 72.44 101 GLU A CA 1
ATOM 734 C C . GLU A 1 101 ? -10.909 -6.854 18.774 1.00 72.44 101 GLU A C 1
ATOM 736 O O . GLU A 1 101 ? -10.320 -6.241 19.660 1.00 72.44 101 GLU A O 1
ATOM 741 N N . GLN A 1 102 ? -11.259 -8.135 18.919 1.00 75.50 102 GLN A N 1
ATOM 742 C CA . GLN A 1 102 ? -11.023 -8.921 20.139 1.00 75.50 102 GLN A CA 1
ATOM 743 C C . GLN A 1 102 ? -9.701 -9.714 20.108 1.00 75.50 102 GLN A C 1
ATOM 745 O O . GLN A 1 102 ? -9.532 -10.693 20.834 1.00 75.50 102 GLN A O 1
ATOM 750 N N . ALA A 1 103 ? -8.750 -9.347 19.241 1.00 77.81 103 ALA A N 1
ATOM 751 C CA . ALA A 1 103 ? -7.467 -10.039 19.170 1.00 77.81 103 ALA A CA 1
ATOM 752 C C . ALA A 1 103 ? -6.652 -9.887 20.469 1.00 77.81 103 ALA A C 1
ATOM 754 O O . ALA A 1 103 ? -6.632 -8.835 21.109 1.00 77.81 103 ALA A O 1
ATOM 755 N N . ALA A 1 104 ? -5.918 -10.944 20.829 1.00 88.69 104 ALA A N 1
ATOM 756 C CA . ALA A 1 104 ? -4.998 -10.929 21.961 1.00 88.69 104 ALA A CA 1
ATOM 757 C C . ALA A 1 104 ? -3.980 -9.777 21.853 1.00 88.69 104 ALA A C 1
ATOM 759 O O . ALA A 1 104 ? -3.507 -9.451 20.761 1.00 88.69 104 ALA A O 1
ATOM 760 N N . ARG A 1 105 ? -3.587 -9.198 22.999 1.00 90.31 105 ARG A N 1
ATOM 761 C CA . ARG A 1 105 ? -2.686 -8.029 23.069 1.00 90.31 105 ARG A CA 1
ATOM 762 C C . ARG A 1 105 ? -1.392 -8.214 22.269 1.00 90.31 105 ARG A C 1
ATOM 764 O O . ARG A 1 105 ? -0.963 -7.287 21.590 1.00 90.31 105 ARG A O 1
ATOM 771 N N . TRP A 1 106 ? -0.808 -9.414 22.292 1.00 92.00 106 TRP A N 1
ATOM 772 C CA . TRP A 1 106 ? 0.416 -9.714 21.546 1.00 92.00 106 TRP A CA 1
ATOM 773 C C . TRP A 1 106 ? 0.227 -9.582 20.026 1.00 92.00 106 TRP A C 1
ATOM 775 O O . TRP A 1 106 ? 1.083 -9.000 19.370 1.00 92.00 106 TRP A O 1
ATOM 785 N N . LYS A 1 107 ? -0.914 -10.018 19.465 1.00 93.06 107 LYS A N 1
ATOM 786 C CA . LYS A 1 107 ? -1.213 -9.884 18.024 1.00 93.06 107 LYS A CA 1
ATOM 787 C C . LYS A 1 107 ? -1.277 -8.420 17.615 1.00 93.06 107 LYS A C 1
ATOM 789 O O . LYS A 1 107 ? -0.753 -8.045 16.573 1.00 93.06 107 LYS A O 1
ATOM 794 N N . ARG A 1 108 ? -1.879 -7.584 18.464 1.00 92.00 108 ARG A N 1
ATOM 795 C CA . ARG A 1 108 ? -1.957 -6.135 18.247 1.00 92.00 108 ARG A CA 1
ATOM 796 C C . ARG A 1 108 ? -0.579 -5.478 18.305 1.00 92.00 108 ARG A C 1
ATOM 798 O O . ARG A 1 108 ? -0.300 -4.592 17.503 1.00 92.00 108 ARG A O 1
ATOM 805 N N . ASN A 1 109 ? 0.281 -5.918 19.221 1.00 94.81 109 ASN A N 1
ATOM 806 C CA . ASN A 1 109 ? 1.653 -5.421 19.317 1.00 94.81 109 ASN A CA 1
ATOM 807 C C . ASN A 1 109 ? 2.487 -5.832 18.100 1.00 94.81 109 ASN A C 1
ATOM 809 O O . ASN A 1 109 ? 3.161 -4.977 17.536 1.00 94.81 109 ASN A O 1
ATOM 813 N N . VAL A 1 110 ? 2.378 -7.085 17.643 1.00 96.75 110 VAL A N 1
ATOM 814 C CA . VAL A 1 110 ? 3.012 -7.550 16.396 1.00 96.75 110 VAL A CA 1
ATOM 815 C C . VAL A 1 110 ? 2.538 -6.707 15.216 1.00 96.75 110 VAL A C 1
ATOM 817 O O . VAL A 1 110 ? 3.357 -6.167 14.482 1.00 96.75 110 VAL A O 1
ATOM 820 N N . ALA A 1 111 ? 1.227 -6.503 15.078 1.00 96.44 111 ALA A N 1
ATOM 821 C CA . ALA A 1 111 ? 0.672 -5.703 13.994 1.00 96.44 111 ALA A CA 1
ATOM 822 C C . ALA A 1 111 ? 1.181 -4.253 14.001 1.00 96.44 111 ALA A C 1
ATOM 824 O O . ALA A 1 111 ? 1.532 -3.711 12.952 1.00 96.44 111 ALA A O 1
ATOM 825 N N . ARG A 1 112 ? 1.261 -3.625 15.180 1.00 96.44 112 ARG A N 1
ATOM 826 C CA . ARG A 1 112 ? 1.833 -2.281 15.344 1.00 96.44 112 ARG A CA 1
ATOM 827 C C . ARG A 1 112 ? 3.328 -2.251 15.040 1.00 96.44 112 ARG A C 1
ATOM 829 O O . ARG A 1 112 ? 3.777 -1.304 14.411 1.00 96.44 112 ARG A O 1
ATOM 836 N N . GLY A 1 113 ? 4.070 -3.285 15.435 1.00 98.00 113 GLY A N 1
ATOM 837 C CA . GLY A 1 113 ? 5.475 -3.458 15.071 1.00 98.00 113 GLY A CA 1
ATOM 838 C C . GLY A 1 113 ? 5.658 -3.514 13.555 1.00 98.00 113 GLY A C 1
ATOM 839 O O . GLY A 1 113 ? 6.436 -2.741 13.010 1.00 98.00 113 GLY A O 1
ATOM 840 N N . CYS A 1 114 ? 4.869 -4.337 12.856 1.00 98.06 114 CYS A N 1
ATOM 841 C CA . CYS A 1 114 ? 4.874 -4.397 11.393 1.00 98.06 114 CYS A CA 1
ATOM 842 C C . CYS A 1 114 ? 4.538 -3.038 10.755 1.00 98.06 114 CYS A C 1
ATOM 844 O O . CYS A 1 114 ? 5.246 -2.602 9.854 1.00 98.06 114 CYS A O 1
ATOM 846 N N . ALA A 1 115 ? 3.503 -2.341 11.240 1.00 98.00 115 ALA A N 1
ATOM 847 C CA . ALA A 1 115 ? 3.132 -1.015 10.734 1.00 98.00 115 ALA A CA 1
ATOM 848 C C . ALA A 1 115 ? 4.236 0.032 10.952 1.00 98.00 115 ALA A C 1
ATOM 850 O O . ALA A 1 115 ? 4.503 0.839 10.062 1.00 98.00 115 ALA A O 1
ATOM 851 N N . LEU A 1 116 ? 4.894 0.001 12.115 1.00 98.31 116 LEU A N 1
ATOM 852 C CA . LEU A 1 116 ? 6.020 0.876 12.426 1.00 98.31 116 LEU A CA 1
ATOM 853 C C . LEU A 1 116 ? 7.202 0.607 11.495 1.00 98.31 116 LEU A C 1
ATOM 855 O O . LEU A 1 116 ? 7.744 1.551 10.932 1.00 98.31 116 LEU A O 1
ATOM 859 N N . LEU A 1 117 ? 7.569 -0.660 11.290 1.00 97.69 117 LEU A N 1
ATOM 860 C CA . LEU A 1 117 ? 8.651 -1.032 10.377 1.00 97.69 117 LEU A CA 1
ATOM 861 C C . LEU A 1 117 ? 8.368 -0.567 8.947 1.00 97.69 117 LEU A C 1
ATOM 863 O O . LEU A 1 117 ? 9.251 -0.009 8.312 1.00 97.69 117 LEU A O 1
ATOM 867 N N . VAL A 1 118 ? 7.135 -0.721 8.460 1.00 97.75 118 VAL A N 1
ATOM 868 C CA . VAL A 1 118 ? 6.730 -0.228 7.132 1.00 97.75 118 VAL A CA 1
ATOM 869 C C . VAL A 1 118 ? 6.864 1.292 7.035 1.00 97.75 118 VAL A C 1
ATOM 871 O O . VAL A 1 118 ? 7.406 1.796 6.053 1.00 97.75 118 VAL A O 1
ATOM 874 N N . ALA A 1 119 ? 6.413 2.026 8.057 1.00 97.94 119 ALA A N 1
ATOM 875 C CA . ALA A 1 119 ? 6.546 3.478 8.079 1.00 97.94 119 ALA A CA 1
ATOM 876 C C . ALA A 1 119 ? 8.018 3.918 8.104 1.00 97.94 119 ALA A C 1
ATOM 878 O O . ALA A 1 119 ? 8.393 4.842 7.388 1.00 97.94 119 ALA A O 1
ATOM 879 N N . LEU A 1 120 ? 8.857 3.238 8.889 1.00 96.94 120 LEU A N 1
ATOM 880 C CA . LEU A 1 120 ? 10.291 3.506 8.951 1.00 96.94 120 LEU A CA 1
ATOM 881 C C . LEU A 1 120 ? 10.984 3.191 7.625 1.00 96.94 120 LEU A C 1
ATOM 883 O O . LEU A 1 120 ? 11.744 4.024 7.154 1.00 96.94 120 LEU A O 1
ATOM 887 N N . LEU A 1 121 ? 10.688 2.053 6.992 1.00 94.69 121 LEU A N 1
ATOM 888 C CA . LEU A 1 121 ? 11.232 1.704 5.676 1.00 94.69 121 LEU A CA 1
ATOM 889 C C . LEU A 1 121 ? 10.912 2.787 4.641 1.00 94.69 121 LEU A C 1
ATOM 891 O O . LEU A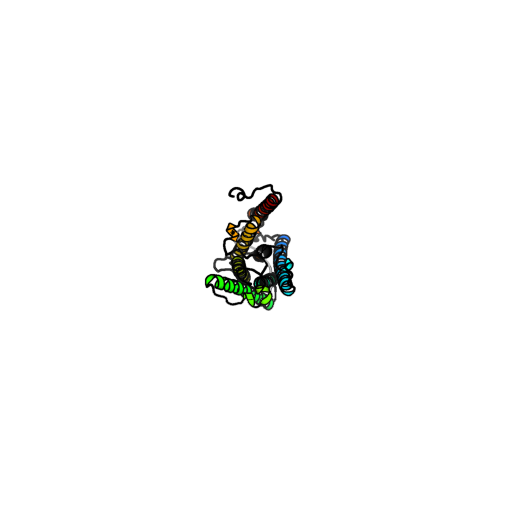 1 121 ? 11.815 3.273 3.968 1.00 94.69 121 LEU A O 1
ATOM 895 N N . GLY A 1 122 ? 9.653 3.230 4.568 1.00 94.75 122 GLY A N 1
ATOM 896 C CA . GLY A 1 122 ? 9.263 4.315 3.669 1.00 94.75 122 GLY A CA 1
ATOM 897 C C . GLY A 1 122 ? 9.973 5.639 3.984 1.00 94.75 122 GLY A C 1
ATOM 898 O O . GLY A 1 122 ? 10.434 6.317 3.069 1.00 94.75 122 GLY A O 1
ATOM 899 N N . LEU A 1 123 ? 10.107 6.002 5.265 1.00 95.75 123 LEU A N 1
ATOM 900 C CA . LEU A 1 123 ? 10.807 7.223 5.682 1.00 95.75 123 LEU A CA 1
ATOM 901 C C . LEU A 1 123 ? 12.301 7.173 5.359 1.00 95.75 123 LEU A C 1
ATOM 903 O O . LEU A 1 123 ? 12.845 8.170 4.892 1.00 95.75 123 LEU A O 1
ATOM 907 N N . LEU A 1 124 ? 12.952 6.031 5.580 1.00 93.88 124 LEU A N 1
ATOM 908 C CA . LEU A 1 124 ? 14.361 5.838 5.252 1.00 93.88 124 LEU A CA 1
ATOM 909 C C . LEU A 1 124 ? 14.573 5.975 3.744 1.00 93.88 124 LEU A C 1
ATOM 911 O O . LEU A 1 124 ? 15.383 6.803 3.335 1.00 93.88 124 LEU A O 1
ATOM 915 N N . THR A 1 125 ? 13.770 5.299 2.920 1.00 91.50 125 THR A N 1
ATOM 916 C CA . THR A 1 125 ? 13.855 5.449 1.461 1.00 91.50 125 THR A CA 1
ATOM 917 C C . THR A 1 125 ? 13.605 6.893 1.006 1.00 91.50 125 THR A C 1
ATOM 919 O O . THR A 1 125 ? 14.307 7.399 0.133 1.00 91.50 125 THR A O 1
ATOM 922 N N . LEU A 1 126 ? 12.631 7.601 1.595 1.00 92.31 126 LEU A N 1
ATOM 923 C CA . LEU A 1 126 ? 12.397 9.020 1.292 1.00 92.31 126 LEU A CA 1
ATOM 924 C C . LEU A 1 126 ? 13.572 9.907 1.714 1.00 92.31 126 LEU A C 1
ATOM 926 O O . LEU A 1 126 ? 13.925 10.827 0.979 1.00 92.31 126 LEU A O 1
ATOM 930 N N . SER A 1 127 ? 14.196 9.627 2.861 1.00 92.88 127 SER A N 1
ATOM 931 C CA . SER A 1 127 ? 15.375 10.364 3.322 1.00 92.88 127 SER A CA 1
ATOM 932 C C . SER A 1 127 ? 16.527 10.238 2.332 1.00 92.88 127 SER A C 1
ATOM 934 O O . SER A 1 127 ? 17.208 11.215 2.051 1.00 92.88 127 SER A O 1
ATOM 936 N N . GLU A 1 128 ? 16.687 9.070 1.717 1.00 90.81 128 GLU A N 1
ATOM 937 C CA . GLU A 1 128 ? 17.699 8.866 0.693 1.00 90.81 128 GLU A CA 1
ATOM 938 C C . GLU A 1 128 ? 17.426 9.597 -0.618 1.00 90.81 128 GLU A C 1
ATOM 940 O O . GLU A 1 128 ? 18.360 9.909 -1.350 1.00 90.81 128 GLU A O 1
ATOM 945 N N . TYR A 1 129 ? 16.165 9.887 -0.940 1.00 88.00 129 TYR A N 1
ATOM 946 C CA . TYR A 1 129 ? 15.850 10.795 -2.044 1.00 88.00 129 TYR A CA 1
ATOM 947 C C . TYR A 1 129 ? 16.086 12.263 -1.666 1.00 88.00 129 TYR A C 1
ATOM 949 O O . TYR A 1 129 ? 16.496 13.046 -2.515 1.00 88.00 129 TYR A O 1
ATOM 957 N N . LEU A 1 130 ? 15.831 12.643 -0.410 1.00 89.56 130 LEU A N 1
ATOM 958 C CA . LEU A 1 130 ? 15.930 14.033 0.044 1.00 89.56 130 LEU A CA 1
ATOM 959 C C . LEU A 1 130 ? 17.376 14.487 0.279 1.00 89.56 130 LEU A C 1
ATOM 961 O O . LEU A 1 130 ? 17.727 15.616 -0.051 1.00 89.56 130 LEU A O 1
ATOM 965 N N . PHE A 1 131 ? 18.200 13.616 0.859 1.00 89.75 131 PHE A N 1
ATOM 966 C CA . PHE A 1 131 ? 19.598 13.899 1.190 1.00 89.75 131 PHE A CA 1
ATOM 967 C C . PHE A 1 131 ? 20.581 13.381 0.138 1.00 89.75 131 PHE A C 1
ATOM 969 O O . PHE A 1 131 ? 21.781 13.608 0.270 1.00 89.75 131 PHE A O 1
ATOM 976 N N . SER A 1 132 ? 20.089 12.683 -0.891 1.00 85.69 132 SER A N 1
ATOM 977 C CA . SER A 1 132 ? 20.907 12.073 -1.948 1.00 85.69 132 SER A CA 1
ATOM 978 C C . SER A 1 132 ? 22.013 11.145 -1.423 1.00 85.69 132 SER A C 1
ATOM 980 O O . SER A 1 132 ? 23.035 10.966 -2.083 1.00 85.69 132 SER A O 1
ATOM 982 N N . TRP A 1 133 ? 21.828 10.558 -0.236 1.00 87.31 133 TRP A N 1
ATOM 983 C CA . TRP A 1 133 ? 22.711 9.523 0.306 1.00 87.31 133 TRP A CA 1
ATOM 984 C C . TRP A 1 133 ? 22.243 8.121 -0.119 1.00 87.31 133 TRP A C 1
ATOM 986 O O . TRP A 1 133 ? 21.123 7.941 -0.608 1.00 87.31 133 TRP A O 1
ATOM 996 N N . ASP A 1 134 ? 23.094 7.123 0.094 1.00 84.62 134 ASP A N 1
ATOM 997 C CA . ASP A 1 134 ? 22.764 5.707 -0.074 1.00 84.62 134 ASP A CA 1
ATOM 998 C C . ASP A 1 134 ? 22.951 5.013 1.280 1.00 84.62 134 ASP A C 1
ATOM 1000 O O . ASP A 1 134 ? 24.071 4.940 1.791 1.00 84.62 134 ASP A O 1
ATOM 1004 N N . LEU A 1 135 ? 21.856 4.562 1.902 1.00 82.44 135 LEU A N 1
ATOM 1005 C CA . LEU A 1 135 ? 21.914 3.796 3.152 1.00 82.44 135 LEU A CA 1
ATOM 1006 C C . LEU A 1 135 ? 22.159 2.305 2.878 1.00 82.44 135 LEU A C 1
ATOM 1008 O O . LEU A 1 135 ? 22.367 1.536 3.818 1.00 82.44 135 LEU A O 1
ATOM 1012 N N . GLY A 1 136 ? 22.091 1.874 1.615 1.00 80.75 136 GLY A N 1
ATOM 1013 C CA . GLY A 1 136 ? 22.271 0.488 1.198 1.00 80.75 136 GLY A CA 1
ATOM 1014 C C . GLY A 1 136 ? 21.124 -0.445 1.596 1.00 80.75 136 GLY A C 1
ATOM 1015 O O . GLY A 1 136 ? 21.224 -1.655 1.380 1.00 80.75 136 GLY A O 1
ATOM 1016 N N . ILE A 1 137 ? 20.021 0.079 2.149 1.00 80.06 137 ILE A N 1
ATOM 1017 C CA . ILE A 1 137 ? 18.876 -0.727 2.609 1.00 80.06 137 ILE A CA 1
ATOM 1018 C C . ILE A 1 137 ? 18.237 -1.523 1.467 1.00 80.06 137 ILE A C 1
ATOM 1020 O O . ILE A 1 137 ? 17.740 -2.632 1.666 1.00 80.06 137 ILE A O 1
ATOM 1024 N N . ASP A 1 138 ? 18.298 -0.978 0.257 1.00 77.75 138 ASP A N 1
ATOM 1025 C CA . ASP A 1 138 ? 17.686 -1.537 -0.942 1.00 77.75 138 ASP A CA 1
ATOM 1026 C C . ASP A 1 138 ? 18.490 -2.697 -1.548 1.00 77.75 138 ASP A C 1
ATOM 1028 O O . ASP A 1 138 ? 17.985 -3.418 -2.408 1.00 77.75 138 ASP A O 1
ATOM 1032 N N . GLN A 1 139 ? 19.728 -2.895 -1.079 1.00 77.38 139 GLN A N 1
ATOM 1033 C CA . GLN A 1 139 ? 20.653 -3.935 -1.539 1.00 77.38 139 GLN A CA 1
ATOM 1034 C C . GLN A 1 139 ? 20.863 -5.046 -0.501 1.00 77.38 139 GLN A C 1
ATOM 1036 O O . GLN A 1 139 ? 21.572 -6.011 -0.775 1.00 77.38 139 GLN A O 1
ATOM 1041 N N . LEU A 1 140 ? 20.243 -4.950 0.682 1.00 79.12 140 LEU A N 1
ATOM 1042 C CA . LEU A 1 140 ? 20.358 -5.979 1.724 1.00 79.12 140 LEU A CA 1
ATOM 1043 C C . LEU A 1 140 ? 19.795 -7.335 1.274 1.00 79.12 140 LEU A C 1
ATOM 1045 O O . LEU A 1 140 ? 20.242 -8.381 1.738 1.00 79.12 140 LEU A O 1
ATOM 1049 N N . LEU A 1 141 ? 18.812 -7.317 0.372 1.00 74.81 141 LEU A N 1
ATOM 1050 C CA . LEU A 1 141 ? 18.141 -8.502 -0.152 1.00 74.81 141 LEU A CA 1
ATOM 1051 C C . LEU A 1 141 ? 18.393 -8.634 -1.645 1.00 74.81 141 LEU A C 1
ATOM 1053 O O . LEU A 1 141 ? 18.049 -7.745 -2.419 1.00 74.81 141 LEU A O 1
ATOM 1057 N N . PHE A 1 142 ? 18.934 -9.788 -2.034 1.00 77.88 142 PHE A N 1
ATOM 1058 C CA . PHE A 1 142 ? 19.281 -10.117 -3.417 1.00 77.88 142 PHE A CA 1
ATOM 1059 C C . PHE A 1 142 ? 20.235 -9.094 -4.079 1.00 77.88 142 PHE A C 1
ATOM 1061 O O . PHE A 1 142 ? 19.952 -8.641 -5.188 1.00 77.88 142 PHE A O 1
ATOM 1068 N N . PRO A 1 143 ? 21.371 -8.727 -3.447 1.00 77.56 143 PRO A N 1
ATOM 1069 C CA . PRO A 1 143 ? 22.273 -7.683 -3.948 1.00 77.56 143 PRO A CA 1
ATOM 1070 C C . PRO A 1 143 ? 22.739 -7.918 -5.390 1.00 77.56 143 PRO A C 1
ATOM 1072 O O . PRO A 1 143 ? 22.805 -6.979 -6.177 1.00 77.56 143 PRO A O 1
ATOM 1075 N N . GLU A 1 144 ? 23.042 -9.163 -5.756 1.00 71.50 144 GLU A N 1
ATOM 1076 C CA . GLU A 1 144 ? 23.490 -9.516 -7.108 1.00 71.50 144 GLU A CA 1
ATOM 1077 C C . GLU A 1 144 ? 22.360 -9.381 -8.137 1.00 71.50 144 GLU A C 1
ATOM 1079 O O . GLU A 1 144 ? 22.535 -8.721 -9.160 1.00 71.50 144 GLU A O 1
ATOM 1084 N N . ALA A 1 145 ? 21.170 -9.910 -7.832 1.00 71.00 145 ALA A N 1
ATOM 1085 C CA . ALA A 1 145 ? 20.011 -9.821 -8.722 1.00 71.00 145 ALA A CA 1
ATOM 1086 C C . ALA A 1 145 ? 19.520 -8.375 -8.897 1.00 71.00 145 ALA A C 1
ATOM 1088 O O . ALA A 1 145 ? 19.084 -7.988 -9.977 1.00 71.00 145 ALA A O 1
ATOM 1089 N N . VAL A 1 146 ? 19.600 -7.559 -7.843 1.00 76.81 146 VAL A N 1
ATOM 1090 C CA . VAL A 1 146 ? 19.228 -6.139 -7.879 1.00 76.81 146 VAL A CA 1
ATOM 1091 C C . VAL A 1 146 ? 20.214 -5.315 -8.708 1.00 76.81 146 VAL A C 1
ATOM 1093 O O . VAL A 1 146 ? 19.789 -4.392 -9.397 1.00 76.81 146 VAL A O 1
ATOM 1096 N N . ARG A 1 147 ? 21.512 -5.642 -8.670 1.00 72.38 147 ARG A N 1
ATOM 1097 C CA . ARG A 1 147 ? 22.541 -4.980 -9.493 1.00 72.38 147 ARG A CA 1
ATOM 1098 C C . ARG A 1 147 ? 22.482 -5.392 -10.962 1.00 72.38 147 ARG A C 1
ATOM 1100 O O . ARG A 1 147 ? 22.844 -4.594 -11.818 1.00 72.38 147 ARG A O 1
ATOM 1107 N N . ALA A 1 148 ? 22.027 -6.611 -11.245 1.00 63.47 148 ALA A N 1
ATOM 1108 C CA . ALA A 1 148 ? 21.784 -7.087 -12.605 1.00 63.47 148 ALA A CA 1
ATOM 1109 C C . ALA A 1 148 ? 20.527 -6.459 -13.245 1.00 63.47 148 ALA A C 1
ATOM 1111 O O . ALA A 1 148 ? 20.410 -6.421 -14.470 1.00 63.47 148 ALA A O 1
ATOM 1112 N N . ASP A 1 149 ? 19.596 -5.946 -12.433 1.00 69.31 149 ASP A N 1
ATOM 1113 C CA . ASP A 1 149 ? 18.398 -5.244 -12.897 1.00 69.31 149 ASP A CA 1
ATOM 1114 C C . ASP A 1 149 ? 18.771 -3.823 -13.365 1.00 69.31 149 ASP A C 1
ATOM 1116 O O . ASP A 1 149 ? 19.197 -2.977 -12.577 1.00 69.31 149 ASP A O 1
ATOM 1120 N N . SER A 1 150 ? 18.622 -3.551 -14.663 1.00 55.16 150 SER A N 1
ATOM 1121 C CA . SER A 1 150 ? 19.135 -2.367 -15.382 1.00 55.16 150 SER A CA 1
ATOM 1122 C C . SER A 1 150 ? 18.315 -1.086 -15.139 1.00 55.16 150 SER A C 1
ATOM 1124 O O . SER A 1 150 ? 17.985 -0.330 -16.051 1.00 55.16 150 SER A O 1
ATOM 1126 N N . THR A 1 151 ? 17.970 -0.821 -13.879 1.00 61.44 151 THR A N 1
ATOM 1127 C CA . THR A 1 151 ? 17.248 0.388 -13.454 1.00 61.44 151 THR A CA 1
ATOM 1128 C C . THR A 1 151 ? 18.200 1.485 -12.972 1.00 61.44 151 THR A C 1
ATOM 1130 O O . THR A 1 151 ? 19.209 1.195 -12.337 1.00 61.44 151 THR A O 1
ATOM 1133 N N . SER A 1 152 ? 17.850 2.753 -13.224 1.00 52.53 152 SER A N 1
ATOM 1134 C CA . SER A 1 152 ? 18.667 3.950 -12.935 1.00 52.53 152 SER A CA 1
ATOM 1135 C C . SER A 1 152 ? 19.067 4.139 -11.463 1.00 52.53 152 SER A C 1
ATOM 1137 O O . SER A 1 152 ? 20.047 4.824 -11.186 1.00 52.53 152 SER A O 1
ATOM 1139 N N . LEU A 1 153 ? 18.338 3.524 -10.527 1.00 61.31 153 LEU A N 1
ATOM 1140 C CA . LEU A 1 153 ? 18.660 3.453 -9.099 1.00 61.31 153 LEU A CA 1
ATOM 1141 C C . LEU A 1 153 ? 18.438 2.003 -8.625 1.00 61.31 153 LEU A C 1
ATOM 1143 O O . LEU A 1 153 ? 17.282 1.599 -8.449 1.00 61.31 153 LEU A O 1
ATOM 1147 N N . PRO A 1 154 ? 19.500 1.194 -8.451 1.00 63.75 154 PRO A N 1
ATOM 1148 C CA . PRO A 1 154 ? 19.366 -0.226 -8.135 1.00 63.75 154 PRO A CA 1
ATOM 1149 C C . PRO A 1 154 ? 18.584 -0.455 -6.834 1.00 63.75 154 PRO A C 1
ATOM 1151 O O . PRO A 1 154 ? 18.940 0.060 -5.780 1.00 63.75 154 PRO A O 1
ATOM 1154 N N . GLY A 1 155 ? 17.497 -1.227 -6.907 1.00 66.88 155 GLY A N 1
ATOM 1155 C CA . GLY A 1 155 ? 16.754 -1.724 -5.735 1.00 66.88 155 GLY A CA 1
ATOM 1156 C C . GLY A 1 155 ? 15.807 -0.735 -5.049 1.00 66.88 155 GLY A C 1
ATOM 1157 O O . GLY A 1 155 ? 14.910 -1.166 -4.321 1.00 66.88 155 GLY A O 1
ATOM 1158 N N . ARG A 1 156 ? 15.952 0.573 -5.283 1.00 82.75 156 ARG A N 1
ATOM 1159 C CA . ARG A 1 156 ? 15.190 1.602 -4.558 1.00 82.75 156 ARG A CA 1
ATOM 1160 C C . ARG A 1 156 ? 13.735 1.617 -5.018 1.00 82.75 156 ARG A C 1
ATOM 1162 O O . ARG A 1 156 ? 13.441 1.675 -6.214 1.00 82.75 156 ARG A O 1
ATOM 1169 N N . MET A 1 157 ? 12.794 1.551 -4.076 1.00 87.69 157 MET A N 1
ATOM 1170 C CA . MET A 1 157 ? 11.375 1.700 -4.417 1.00 87.69 157 MET A CA 1
ATOM 1171 C C . MET A 1 157 ? 11.077 3.149 -4.832 1.00 87.69 157 MET A C 1
ATOM 1173 O O . MET A 1 157 ? 11.721 4.083 -4.352 1.00 87.69 157 MET A O 1
ATOM 1177 N N . ALA A 1 158 ? 10.088 3.355 -5.707 1.00 89.00 158 ALA A N 1
ATOM 1178 C CA . ALA A 1 158 ? 9.680 4.699 -6.128 1.00 89.00 158 ALA A CA 1
ATOM 1179 C C . ALA A 1 158 ? 9.293 5.587 -4.933 1.00 89.00 158 ALA A C 1
ATOM 1181 O O . ALA A 1 158 ? 8.700 5.101 -3.965 1.00 89.00 158 ALA A O 1
ATOM 1182 N N . SER A 1 159 ? 9.551 6.895 -5.018 1.00 91.25 159 SER A N 1
ATOM 1183 C CA . SER A 1 159 ? 9.236 7.841 -3.939 1.00 91.25 159 SER A CA 1
ATOM 1184 C C . SER A 1 159 ? 7.740 7.851 -3.593 1.00 91.25 159 SER A C 1
ATOM 1186 O O . SER A 1 159 ? 7.385 7.883 -2.415 1.00 91.25 159 SER A O 1
ATOM 1188 N N . ALA A 1 160 ? 6.858 7.721 -4.592 1.00 91.81 160 ALA A N 1
ATOM 1189 C CA . ALA A 1 160 ? 5.419 7.555 -4.379 1.00 91.81 160 ALA A CA 1
ATOM 1190 C C . ALA A 1 160 ? 5.075 6.293 -3.574 1.00 91.81 160 ALA A C 1
ATOM 1192 O O . ALA A 1 160 ? 4.245 6.345 -2.667 1.00 91.81 160 ALA A O 1
ATOM 1193 N N . THR A 1 161 ? 5.731 5.168 -3.871 1.00 93.62 161 THR A N 1
ATOM 1194 C CA . THR A 1 161 ? 5.571 3.903 -3.136 1.00 93.62 161 THR A CA 1
ATOM 1195 C C . THR A 1 161 ? 6.020 4.061 -1.686 1.00 93.62 161 THR A C 1
ATOM 1197 O O . THR A 1 161 ? 5.279 3.689 -0.776 1.00 93.62 161 THR A O 1
ATOM 1200 N N . ALA A 1 162 ? 7.194 4.660 -1.468 1.00 95.00 162 ALA A N 1
ATOM 1201 C CA . ALA A 1 162 ? 7.738 4.907 -0.137 1.00 95.00 162 ALA A CA 1
ATOM 1202 C C . ALA A 1 162 ? 6.803 5.803 0.688 1.00 95.00 162 ALA A C 1
ATOM 1204 O O . ALA A 1 162 ? 6.428 5.433 1.800 1.00 95.00 162 ALA A O 1
ATOM 1205 N N . LEU A 1 163 ? 6.332 6.921 0.120 1.00 96.25 163 LEU A N 1
ATOM 1206 C CA . LEU A 1 163 ? 5.353 7.792 0.774 1.00 96.25 163 LEU A CA 1
ATOM 1207 C C . LEU A 1 163 ? 4.060 7.043 1.104 1.00 96.25 163 LEU A C 1
ATOM 1209 O O . LEU A 1 163 ? 3.524 7.214 2.198 1.00 96.25 163 LEU A O 1
ATOM 1213 N N . ASN A 1 164 ? 3.575 6.192 0.195 1.00 96.44 164 ASN A N 1
ATOM 1214 C CA . ASN A 1 164 ? 2.360 5.426 0.439 1.00 96.44 164 ASN A CA 1
ATOM 1215 C C . ASN A 1 164 ? 2.535 4.442 1.613 1.00 96.44 164 ASN A C 1
ATOM 1217 O O . ASN A 1 164 ? 1.672 4.340 2.482 1.00 96.44 164 ASN A O 1
ATOM 1221 N N . PHE A 1 165 ? 3.692 3.783 1.714 1.00 97.81 165 PHE A N 1
ATOM 1222 C CA . PHE A 1 165 ? 4.014 2.956 2.877 1.00 97.81 165 PHE A CA 1
ATOM 1223 C C . PHE A 1 165 ? 4.108 3.762 4.176 1.00 97.81 165 PHE A C 1
ATOM 1225 O O . PHE A 1 165 ? 3.580 3.308 5.191 1.00 97.81 165 PHE A O 1
ATOM 1232 N N . VAL A 1 166 ? 4.686 4.970 4.154 1.00 98.31 166 VAL A N 1
ATOM 1233 C CA . VAL A 1 166 ? 4.687 5.865 5.326 1.00 98.31 166 VAL A CA 1
ATOM 1234 C C . VAL A 1 166 ? 3.263 6.154 5.783 1.00 98.31 166 VAL A C 1
ATOM 1236 O O . VAL A 1 166 ? 2.924 5.908 6.942 1.00 98.31 166 VAL A O 1
ATOM 1239 N N . VAL A 1 167 ? 2.403 6.641 4.887 1.00 98.06 167 VAL A N 1
ATOM 1240 C CA . VAL A 1 167 ? 1.042 7.039 5.273 1.00 98.06 167 VAL A CA 1
ATOM 1241 C C . VAL A 1 167 ? 0.195 5.840 5.692 1.00 98.06 167 VAL A C 1
ATOM 1243 O O . VAL A 1 167 ? -0.562 5.962 6.651 1.00 98.06 167 VAL A O 1
ATOM 1246 N N . LEU A 1 168 ? 0.355 4.666 5.070 1.00 98.00 168 LEU A N 1
ATOM 1247 C CA . LEU A 1 168 ? -0.361 3.447 5.464 1.00 98.00 168 LEU A CA 1
ATOM 1248 C C . LEU A 1 168 ? 0.136 2.867 6.790 1.00 98.00 168 LEU A C 1
ATOM 1250 O O . LEU A 1 168 ? -0.682 2.476 7.624 1.00 98.00 168 LEU A O 1
ATOM 1254 N N . GLY A 1 169 ? 1.449 2.854 7.027 1.00 98.00 169 GLY A N 1
ATOM 1255 C CA . GLY A 1 169 ? 2.019 2.453 8.312 1.00 98.00 169 GLY A CA 1
ATOM 1256 C C . GLY A 1 169 ? 1.521 3.354 9.444 1.00 98.00 169 GLY A C 1
ATOM 1257 O O . GLY A 1 169 ? 1.022 2.866 10.459 1.00 98.00 169 GLY A O 1
ATOM 1258 N N . LEU A 1 170 ? 1.532 4.675 9.236 1.00 98.12 170 LEU A N 1
ATOM 1259 C CA . LEU A 1 170 ? 0.957 5.634 10.182 1.00 98.12 170 LEU A CA 1
ATOM 1260 C C . LEU A 1 170 ? -0.562 5.453 10.341 1.00 98.12 170 LEU A C 1
ATOM 1262 O O . LEU A 1 170 ? -1.067 5.506 11.463 1.00 98.12 170 LEU A O 1
ATOM 1266 N N . ALA A 1 171 ? -1.301 5.192 9.257 1.00 97.38 171 ALA A N 1
ATOM 1267 C CA . ALA A 1 171 ? -2.741 4.949 9.320 1.00 97.38 171 ALA A CA 1
ATOM 1268 C C . ALA A 1 171 ? -3.071 3.736 10.200 1.00 97.38 171 ALA A C 1
ATOM 1270 O O . ALA A 1 171 ? -3.980 3.807 11.025 1.00 97.38 171 ALA A O 1
ATOM 1271 N N . LEU A 1 172 ? -2.305 2.650 10.081 1.00 97.25 172 LEU A N 1
ATOM 1272 C CA . LEU A 1 172 ? -2.472 1.449 10.900 1.00 97.25 172 LEU A CA 1
ATOM 1273 C C . LEU A 1 172 ? -2.058 1.670 12.363 1.00 97.25 172 LEU A C 1
ATOM 1275 O O . LEU A 1 172 ? -2.747 1.199 13.271 1.00 97.25 172 LEU A O 1
ATOM 1279 N N . LEU A 1 173 ? -0.992 2.435 12.623 1.00 97.25 173 LEU A N 1
ATOM 1280 C CA . LEU A 1 173 ? -0.596 2.819 13.986 1.00 97.25 173 LEU A CA 1
ATOM 1281 C C . LEU A 1 173 ? -1.683 3.646 14.689 1.00 97.25 173 LEU A C 1
ATOM 1283 O O . LEU A 1 173 ? -1.970 3.425 15.869 1.00 97.25 173 LEU A O 1
ATOM 1287 N N . PHE A 1 174 ? -2.327 4.554 13.953 1.00 95.56 174 PHE A N 1
ATOM 1288 C CA . PHE A 1 174 ? -3.389 5.426 14.456 1.00 95.56 174 PHE A CA 1
ATOM 1289 C C . PHE A 1 174 ? -4.810 4.889 14.220 1.00 95.56 174 PHE A C 1
ATOM 1291 O O . PHE A 1 174 ? -5.775 5.613 14.468 1.00 95.56 174 PHE A O 1
ATOM 1298 N N . LEU A 1 175 ? -4.965 3.628 13.795 1.00 92.94 175 LEU A N 1
ATOM 1299 C CA . LEU A 1 175 ? -6.252 3.050 13.376 1.00 92.94 175 LEU A CA 1
ATOM 1300 C C . LEU A 1 175 ? -7.342 3.143 14.455 1.00 92.94 175 LEU A C 1
ATOM 1302 O O . LEU A 1 175 ? -8.515 3.382 14.164 1.00 92.94 175 LEU A O 1
ATOM 1306 N N . ASP A 1 176 ? -6.943 2.980 15.717 1.00 91.38 176 ASP A N 1
ATOM 1307 C CA . ASP A 1 176 ? -7.836 3.053 16.877 1.00 91.38 176 ASP A CA 1
ATOM 1308 C C . ASP A 1 176 ? -7.657 4.331 17.713 1.00 91.38 176 ASP A C 1
ATOM 1310 O O . ASP A 1 176 ? -8.123 4.389 18.850 1.00 91.38 176 ASP A O 1
ATOM 1314 N N . VAL A 1 177 ? -6.981 5.357 17.186 1.00 91.25 177 VAL A N 1
ATOM 1315 C CA . VAL A 1 177 ? -6.712 6.598 17.924 1.00 91.25 177 VAL A CA 1
ATOM 1316 C C . VAL A 1 177 ? -7.726 7.676 17.549 1.00 91.25 177 VAL A C 1
ATOM 1318 O O . VAL A 1 177 ? -7.782 8.134 16.408 1.00 91.25 177 VAL A O 1
ATOM 1321 N N . LYS A 1 178 ? -8.499 8.125 18.544 1.00 91.56 178 LYS A N 1
ATOM 1322 C CA . LYS A 1 178 ? -9.379 9.295 18.442 1.00 91.56 178 LYS A CA 1
ATOM 1323 C C . LYS A 1 178 ? -8.661 10.524 18.993 1.00 91.56 178 LYS A C 1
ATOM 1325 O O . LYS A 1 178 ? -8.208 10.528 20.135 1.00 91.56 178 LYS A O 1
ATOM 1330 N N . THR A 1 179 ? -8.559 11.576 18.188 1.00 89.81 179 THR A N 1
ATOM 1331 C CA . THR A 1 179 ? -7.992 12.861 18.630 1.00 89.81 179 THR A CA 1
ATOM 1332 C C . THR A 1 179 ? -8.906 13.575 19.627 1.00 89.81 179 THR A C 1
ATOM 1334 O O . THR A 1 179 ? -10.115 13.339 19.655 1.00 89.81 179 THR A O 1
ATOM 1337 N N . ARG A 1 180 ? -8.353 14.527 20.396 1.00 86.00 180 ARG A N 1
ATOM 1338 C CA . ARG A 1 180 ? -9.132 15.379 21.321 1.00 86.00 180 ARG A CA 1
ATOM 1339 C C . ARG A 1 180 ? -10.266 16.145 20.626 1.00 86.00 180 ARG A C 1
ATOM 1341 O O . ARG A 1 180 ? -11.297 16.380 21.238 1.00 86.00 180 ARG A O 1
ATOM 1348 N N . ARG A 1 181 ? -10.093 16.488 19.343 1.00 85.50 181 ARG A N 1
ATOM 1349 C CA . ARG A 1 181 ? -11.103 17.159 18.502 1.00 85.50 181 ARG A CA 1
ATOM 1350 C C . ARG A 1 181 ? -12.134 16.196 17.890 1.00 85.50 181 ARG A C 1
ATOM 1352 O O . ARG A 1 181 ? -12.971 16.612 17.107 1.00 85.50 181 ARG A O 1
ATOM 1359 N N . GLY A 1 182 ? -12.068 14.903 18.212 1.00 85.06 182 GLY A N 1
ATOM 1360 C CA . GLY A 1 182 ? -13.020 13.889 17.752 1.00 85.06 182 GLY A CA 1
ATOM 1361 C C . GLY A 1 182 ? -12.717 13.261 16.389 1.00 85.06 182 GLY A C 1
ATOM 1362 O O . GLY A 1 182 ? -13.438 12.354 15.980 1.00 85.06 182 GLY A O 1
ATOM 1363 N N . HIS A 1 183 ? -11.649 13.683 15.709 1.00 86.75 183 HIS A N 1
ATOM 1364 C CA . HIS A 1 183 ? -11.240 13.147 14.407 1.00 86.75 183 HIS A CA 1
ATOM 1365 C C . HIS A 1 183 ? -10.453 11.835 14.537 1.00 86.75 183 HIS A C 1
ATOM 1367 O O . HIS A 1 183 ? -9.781 11.606 15.548 1.00 86.75 183 HIS A O 1
ATOM 1373 N N . TRP A 1 184 ? -10.479 11.038 13.466 1.00 91.62 184 TRP A N 1
ATOM 1374 C CA . TRP A 1 184 ? -9.751 9.775 13.312 1.00 91.62 184 TRP A CA 1
ATOM 1375 C C . TRP A 1 184 ? -8.645 9.941 12.251 1.00 91.62 184 TRP A C 1
ATOM 1377 O O . TRP A 1 184 ? -8.945 9.871 11.057 1.00 91.62 184 TRP A O 1
ATOM 1387 N N . PRO A 1 185 ? -7.376 10.183 12.639 1.00 92.81 185 PRO A N 1
ATOM 1388 C CA . PRO A 1 185 ? -6.296 10.517 11.701 1.00 92.81 185 PRO A CA 1
ATOM 1389 C C . PRO A 1 185 ? -6.052 9.441 10.643 1.00 92.81 185 PRO A C 1
ATOM 1391 O O . PRO A 1 185 ? -5.764 9.760 9.491 1.00 92.81 185 PRO A O 1
ATOM 1394 N N . ALA A 1 186 ? -6.235 8.172 11.019 1.00 93.31 186 ALA A N 1
ATOM 1395 C CA . ALA A 1 186 ? -6.063 7.027 10.134 1.00 93.31 186 ALA A CA 1
ATOM 1396 C C . ALA A 1 186 ? -6.874 7.128 8.838 1.00 93.31 186 ALA A C 1
ATOM 1398 O O . ALA A 1 186 ? -6.411 6.676 7.798 1.00 93.31 186 ALA A O 1
ATOM 1399 N N . GLN A 1 187 ? -8.053 7.753 8.869 1.00 92.38 187 GLN A N 1
ATOM 1400 C CA . GLN A 1 187 ? -8.890 7.872 7.677 1.00 92.38 187 GLN A CA 1
ATOM 1401 C C . GLN A 1 187 ? -8.355 8.884 6.675 1.00 92.38 187 GLN A C 1
ATOM 1403 O O . GLN A 1 187 ? -8.398 8.628 5.479 1.00 92.38 187 GLN A O 1
ATOM 1408 N N . PHE A 1 188 ? -7.818 10.006 7.153 1.00 93.25 188 PHE A N 1
ATOM 1409 C CA . PHE A 1 188 ? -7.186 10.998 6.285 1.00 93.25 188 PHE A CA 1
ATOM 1410 C C . PHE A 1 188 ? -5.900 10.441 5.670 1.00 93.25 188 PHE A C 1
ATOM 1412 O O . PHE A 1 188 ? -5.664 10.616 4.479 1.00 93.25 188 PHE A O 1
ATOM 1419 N N . LEU A 1 189 ? -5.110 9.710 6.462 1.00 95.81 189 LEU A N 1
ATOM 1420 C CA . LEU A 1 189 ? -3.901 9.034 5.987 1.00 95.81 189 LEU A CA 1
ATOM 1421 C C . LEU A 1 189 ? -4.220 7.932 4.965 1.00 95.81 189 LEU A C 1
ATOM 1423 O O . LEU A 1 189 ? -3.576 7.863 3.921 1.00 95.81 189 LEU A O 1
ATOM 1427 N N . ALA A 1 190 ? -5.243 7.110 5.219 1.00 94.62 190 ALA A N 1
ATOM 1428 C CA . ALA A 1 190 ? -5.697 6.096 4.271 1.00 94.62 190 ALA A CA 1
ATOM 1429 C C . ALA A 1 190 ? -6.237 6.730 2.983 1.00 94.62 190 ALA A C 1
ATOM 1431 O O . ALA A 1 190 ? -5.910 6.266 1.896 1.00 94.62 190 ALA A O 1
ATOM 1432 N N . LEU A 1 191 ? -7.003 7.822 3.083 1.00 93.00 191 LEU A N 1
ATOM 1433 C CA . LEU A 1 191 ? -7.502 8.559 1.920 1.00 93.00 191 LEU A CA 1
ATOM 1434 C C . LEU A 1 191 ? -6.358 9.140 1.079 1.00 93.00 191 LEU A C 1
ATOM 1436 O O . LEU A 1 191 ? -6.396 9.053 -0.146 1.00 93.00 191 LEU A O 1
ATOM 1440 N N . LEU A 1 192 ? -5.321 9.678 1.726 1.00 94.75 192 LEU A N 1
ATOM 1441 C CA . LEU A 1 192 ? -4.106 10.118 1.044 1.00 94.75 192 LEU A CA 1
ATOM 1442 C C . LEU A 1 192 ? -3.407 8.944 0.341 1.00 94.75 192 LEU A C 1
ATOM 1444 O O . LEU A 1 192 ? -3.007 9.079 -0.812 1.00 94.75 192 LEU A O 1
ATOM 1448 N N . GLY A 1 193 ? -3.324 7.776 0.983 1.00 95.75 193 GLY A N 1
ATOM 1449 C CA . GLY A 1 193 ? -2.765 6.574 0.361 1.00 95.75 193 GLY A CA 1
ATOM 1450 C C . GLY A 1 193 ? -3.564 6.079 -0.852 1.00 95.75 193 GLY A C 1
ATOM 1451 O O . GLY A 1 193 ? -2.978 5.701 -1.872 1.00 95.75 193 GLY A O 1
ATOM 1452 N N . VAL A 1 194 ? -4.902 6.156 -0.784 1.00 93.94 194 VAL A N 1
ATOM 1453 C CA . VAL A 1 194 ? -5.791 5.897 -1.929 1.00 93.94 194 VAL A CA 1
ATOM 1454 C C . VAL A 1 194 ? -5.491 6.880 -3.054 1.00 93.94 194 VAL A C 1
ATOM 1456 O O . VAL A 1 194 ? -5.327 6.448 -4.191 1.00 93.94 194 VAL A O 1
ATOM 1459 N N . LEU A 1 195 ? -5.384 8.176 -2.749 1.00 91.75 195 LEU A N 1
ATOM 1460 C CA . LEU A 1 195 ? -5.112 9.217 -3.738 1.00 91.75 195 LEU A CA 1
ATOM 1461 C C . LEU A 1 195 ? -3.771 8.993 -4.450 1.00 91.75 195 LEU A C 1
ATOM 1463 O O . LEU A 1 195 ? -3.735 9.027 -5.676 1.00 91.75 195 LEU A O 1
ATOM 1467 N N . ILE A 1 196 ? -2.697 8.713 -3.705 1.00 91.44 196 ILE A N 1
ATOM 1468 C CA . ILE A 1 196 ? -1.359 8.460 -4.267 1.00 91.44 196 ILE A CA 1
ATOM 1469 C C . ILE A 1 196 ? -1.390 7.251 -5.212 1.00 91.44 196 ILE A C 1
ATOM 1471 O O . ILE A 1 196 ? -0.934 7.336 -6.352 1.00 91.44 196 ILE A O 1
ATOM 1475 N N . GLY A 1 197 ? -1.952 6.123 -4.761 1.00 90.38 197 GLY A N 1
ATOM 1476 C CA . GLY A 1 197 ? -2.024 4.909 -5.579 1.00 90.38 197 GLY A CA 1
ATOM 1477 C C . GLY A 1 197 ? -2.935 5.076 -6.797 1.00 90.38 197 GLY A C 1
ATOM 1478 O O . GLY A 1 197 ? -2.590 4.662 -7.902 1.00 90.38 197 GLY A O 1
ATOM 1479 N N . PHE A 1 198 ? -4.082 5.735 -6.625 1.00 87.94 198 PHE A N 1
ATOM 1480 C CA . PHE A 1 198 ? -5.025 5.981 -7.712 1.00 87.94 198 PHE A CA 1
ATOM 1481 C C . PHE A 1 198 ? -4.453 6.931 -8.769 1.00 87.94 198 PHE A C 1
ATOM 1483 O O . PHE A 1 198 ? -4.635 6.689 -9.960 1.00 87.94 198 PHE A O 1
ATOM 1490 N N . LEU A 1 199 ? -3.699 7.957 -8.364 1.00 87.50 199 LEU A N 1
ATOM 1491 C CA . LEU A 1 199 ? -3.018 8.850 -9.298 1.00 87.50 199 LEU A CA 1
ATOM 1492 C C . LEU A 1 199 ? -1.969 8.099 -10.132 1.00 87.50 199 LEU A C 1
ATOM 1494 O O . LEU A 1 199 ? -1.898 8.302 -11.342 1.00 87.50 199 LEU A O 1
ATOM 1498 N N . ALA A 1 200 ? -1.230 7.164 -9.525 1.00 86.31 200 ALA A N 1
ATOM 1499 C CA . ALA A 1 200 ? -0.319 6.286 -10.258 1.00 86.31 200 ALA A CA 1
ATOM 1500 C C . ALA A 1 200 ? -1.057 5.384 -11.268 1.00 86.31 200 ALA A C 1
ATOM 1502 O O . ALA A 1 200 ? -0.590 5.209 -12.394 1.00 86.31 200 ALA A O 1
ATOM 1503 N N . LEU A 1 201 ? -2.231 4.848 -10.910 1.00 85.88 201 LEU A N 1
ATOM 1504 C CA . LEU A 1 201 ? -3.063 4.066 -11.834 1.00 85.88 201 LEU A CA 1
ATOM 1505 C C . LEU A 1 201 ? -3.596 4.906 -13.002 1.00 85.88 201 LEU A C 1
ATOM 1507 O O . LEU A 1 201 ? -3.599 4.430 -14.135 1.00 85.88 201 LEU A O 1
ATOM 1511 N N . ILE A 1 202 ? -4.016 6.150 -12.750 1.00 82.12 202 ILE A N 1
ATOM 1512 C CA . ILE A 1 202 ? -4.392 7.099 -13.808 1.00 82.12 202 ILE A CA 1
ATOM 1513 C C . ILE A 1 202 ? -3.191 7.364 -14.720 1.00 82.12 202 ILE A C 1
ATOM 1515 O O . ILE A 1 202 ? -3.345 7.329 -15.938 1.00 82.12 202 ILE A O 1
ATOM 1519 N N . GLY A 1 203 ? -1.996 7.558 -14.154 1.00 79.88 203 GLY A N 1
ATOM 1520 C CA . GLY A 1 203 ? -0.750 7.658 -14.917 1.00 79.88 203 GLY A CA 1
ATOM 1521 C C . GLY A 1 203 ? -0.604 6.526 -15.926 1.00 79.88 203 GLY A C 1
ATOM 1522 O O . GLY A 1 203 ? -0.429 6.787 -17.118 1.00 79.88 203 GLY A O 1
ATOM 1523 N N . TYR A 1 204 ? -0.779 5.286 -15.457 1.00 76.50 204 TYR A N 1
ATOM 1524 C CA . TYR A 1 204 ? -0.692 4.081 -16.284 1.00 76.50 204 TYR A CA 1
ATOM 1525 C C . TYR A 1 204 ? -1.784 4.051 -17.354 1.00 76.50 204 TYR A C 1
ATOM 1527 O O . TYR A 1 204 ? -1.503 3.772 -18.516 1.00 76.50 204 TYR A O 1
ATOM 1535 N N . ALA A 1 205 ? -3.026 4.352 -16.973 1.00 76.00 205 ALA A N 1
ATOM 1536 C CA . ALA A 1 205 ? -4.185 4.244 -17.852 1.00 76.00 205 ALA A CA 1
ATOM 1537 C C . ALA A 1 205 ? -4.169 5.288 -18.980 1.00 76.00 205 ALA A C 1
ATOM 1539 O O . ALA A 1 205 ? -4.569 5.000 -20.103 1.00 76.00 205 ALA A O 1
ATOM 1540 N N . TYR A 1 206 ? -3.678 6.495 -18.698 1.00 70.25 206 TYR A N 1
ATOM 1541 C CA . TYR A 1 206 ? -3.582 7.574 -19.676 1.00 70.25 206 TYR A CA 1
ATOM 1542 C C . TYR A 1 206 ? -2.187 7.679 -20.306 1.00 70.25 206 TYR A C 1
ATOM 1544 O O . TYR A 1 206 ? -1.947 8.624 -21.051 1.00 70.25 206 TYR A O 1
ATOM 1552 N N . GLY A 1 207 ? -1.253 6.766 -20.022 1.00 64.56 207 GLY A N 1
ATOM 1553 C CA . GLY A 1 207 ? 0.106 6.811 -20.578 1.00 64.56 207 GLY A CA 1
ATOM 1554 C C . GLY A 1 207 ? 0.742 8.201 -20.490 1.00 64.56 207 GLY A C 1
ATOM 1555 O O . GLY A 1 207 ? 1.430 8.624 -21.419 1.00 64.56 207 GLY A O 1
ATOM 1556 N N . VAL A 1 208 ? 0.418 8.965 -19.436 1.00 62.41 208 VAL A N 1
ATOM 1557 C CA . VAL A 1 208 ? 0.815 10.370 -19.329 1.00 62.41 208 VAL A CA 1
ATOM 1558 C C . VAL A 1 208 ? 2.293 10.363 -19.014 1.00 62.41 208 VAL A C 1
ATOM 1560 O O . VAL A 1 208 ? 2.691 10.273 -17.853 1.00 62.41 208 VAL A O 1
ATOM 1563 N N . GLN A 1 209 ? 3.110 10.452 -20.060 1.00 55.44 209 GLN A N 1
ATOM 1564 C CA . GLN A 1 209 ? 4.557 10.553 -19.929 1.00 55.44 209 GLN A CA 1
ATOM 1565 C C . GLN A 1 209 ? 4.933 11.691 -18.979 1.00 55.44 209 GLN A C 1
ATOM 1567 O O . GLN A 1 209 ? 5.867 11.522 -18.218 1.00 55.44 209 GLN A O 1
ATOM 1572 N N . ALA A 1 210 ? 4.157 12.782 -18.912 1.00 57.47 210 ALA A N 1
ATOM 1573 C CA . ALA A 1 210 ? 4.390 13.864 -17.955 1.00 57.47 210 ALA A CA 1
ATOM 1574 C C . ALA A 1 210 ? 4.307 13.422 -16.479 1.00 57.47 210 ALA A C 1
ATOM 1576 O O . ALA A 1 210 ? 5.067 13.930 -15.665 1.00 57.47 210 ALA A O 1
ATOM 1577 N N . LEU A 1 211 ? 3.445 12.462 -16.114 1.00 60.00 211 LEU A N 1
ATOM 1578 C CA . LEU A 1 211 ? 3.372 11.955 -14.738 1.00 60.00 211 LEU A CA 1
ATOM 1579 C C . LEU A 1 211 ? 4.520 10.976 -14.443 1.00 60.00 211 LEU A C 1
ATOM 1581 O O . LEU A 1 211 ? 5.039 10.970 -13.331 1.00 60.00 211 LEU A O 1
ATOM 1585 N N . TYR A 1 212 ? 4.953 10.197 -15.441 1.00 59.31 212 TYR A N 1
ATOM 1586 C CA . TYR A 1 212 ? 6.131 9.323 -15.337 1.00 59.31 212 TYR A CA 1
ATOM 1587 C C . TYR A 1 212 ? 7.465 10.057 -15.458 1.00 59.31 212 TYR A C 1
ATOM 1589 O O . TYR A 1 212 ? 8.471 9.561 -14.962 1.00 59.31 212 TYR A O 1
ATOM 1597 N N . ALA A 1 213 ? 7.479 11.234 -16.080 1.00 56.41 213 ALA A N 1
ATOM 1598 C CA . ALA A 1 213 ? 8.628 12.128 -16.146 1.00 56.41 213 ALA A CA 1
ATOM 1599 C C . ALA A 1 213 ? 8.892 12.795 -14.792 1.00 56.41 213 ALA A C 1
ATOM 1601 O O . ALA A 1 213 ? 10.011 13.223 -14.516 1.00 56.41 213 ALA A O 1
ATOM 1602 N N . ILE A 1 214 ? 7.886 12.850 -13.913 1.00 63.34 214 ILE A N 1
ATOM 1603 C CA . ILE A 1 214 ? 8.097 13.222 -12.520 1.00 63.34 214 ILE A CA 1
ATOM 1604 C C . ILE A 1 214 ? 8.781 12.038 -11.831 1.00 63.34 214 ILE A C 1
ATOM 1606 O O . ILE A 1 214 ? 8.151 11.003 -11.600 1.00 63.34 214 ILE A O 1
ATOM 1610 N N . ALA A 1 215 ? 10.046 12.234 -11.437 1.00 66.19 215 ALA A N 1
ATOM 1611 C CA . ALA A 1 215 ? 10.896 11.257 -10.735 1.00 66.19 215 ALA A CA 1
ATOM 1612 C C . ALA A 1 215 ? 10.191 10.537 -9.566 1.00 66.19 215 ALA A C 1
ATOM 1614 O O . ALA A 1 215 ? 10.505 9.399 -9.226 1.00 66.19 215 ALA A O 1
ATOM 1615 N N . PHE A 1 216 ? 9.188 11.193 -8.978 1.00 73.62 216 PHE A N 1
ATOM 1616 C CA . PHE A 1 216 ? 8.356 10.670 -7.904 1.00 73.62 216 PHE A CA 1
ATOM 1617 C C . PHE A 1 216 ? 7.599 9.371 -8.259 1.00 73.62 216 PHE A C 1
ATOM 1619 O O . PHE A 1 216 ? 7.431 8.518 -7.384 1.00 73.62 216 PHE A O 1
ATOM 1626 N N . TYR A 1 217 ? 7.159 9.199 -9.516 1.00 70.50 217 TYR A N 1
ATOM 1627 C CA . TYR A 1 217 ? 6.363 8.046 -9.979 1.00 70.50 217 TYR A CA 1
ATOM 1628 C C . TYR A 1 217 ? 7.100 7.110 -10.951 1.00 70.50 217 TYR A C 1
ATOM 1630 O O . TYR A 1 217 ? 6.630 5.993 -11.175 1.00 70.50 217 TYR A O 1
ATOM 1638 N N . THR A 1 218 ? 8.245 7.522 -11.505 1.00 67.69 218 THR A N 1
ATOM 1639 C CA . THR A 1 218 ? 8.938 6.869 -12.636 1.00 67.69 218 THR A CA 1
ATOM 1640 C C . THR A 1 218 ? 9.197 5.367 -12.452 1.00 67.69 218 THR A C 1
ATOM 1642 O O . THR A 1 218 ? 9.113 4.614 -13.417 1.00 67.69 218 THR A O 1
ATOM 1645 N N . SER A 1 219 ? 9.436 4.901 -11.223 1.00 73.00 219 SER A N 1
ATOM 1646 C CA . SER A 1 219 ? 9.794 3.497 -10.939 1.00 73.00 219 SER A CA 1
ATOM 1647 C C . SER A 1 219 ? 8.670 2.672 -10.298 1.00 73.00 219 SER A C 1
ATOM 1649 O O . SER A 1 219 ? 8.908 1.578 -9.787 1.00 73.00 219 SER A O 1
ATOM 1651 N N . MET A 1 220 ? 7.441 3.193 -10.229 1.00 85.00 220 MET A N 1
ATOM 1652 C CA . MET A 1 220 ? 6.355 2.516 -9.518 1.00 85.00 220 MET A CA 1
ATOM 1653 C C . MET A 1 220 ? 5.674 1.492 -10.420 1.00 85.00 220 MET A C 1
ATOM 1655 O O . MET A 1 220 ? 4.949 1.885 -11.322 1.00 85.00 220 MET A O 1
ATOM 1659 N N . ALA A 1 221 ? 5.831 0.192 -10.164 1.00 87.56 221 ALA A N 1
ATOM 1660 C CA . ALA A 1 221 ? 5.160 -0.854 -10.943 1.00 87.56 221 ALA A CA 1
ATOM 1661 C C . ALA A 1 221 ? 3.618 -0.757 -10.907 1.00 87.56 221 ALA A C 1
ATOM 1663 O O . ALA A 1 221 ? 3.024 -0.411 -9.884 1.00 87.56 221 ALA A O 1
ATOM 1664 N N . LEU A 1 222 ? 2.950 -1.139 -12.004 1.00 87.38 222 LEU A N 1
ATOM 1665 C CA . LEU A 1 222 ? 1.480 -1.106 -12.120 1.00 87.38 222 LEU A CA 1
ATOM 1666 C C . LEU A 1 222 ? 0.783 -1.893 -11.001 1.00 87.38 222 LEU A C 1
ATOM 1668 O O . LEU A 1 222 ? -0.146 -1.411 -10.355 1.00 87.38 222 LEU A O 1
ATOM 1672 N N . HIS A 1 223 ? 1.260 -3.108 -10.748 1.00 89.75 223 HIS A N 1
ATOM 1673 C CA . HIS A 1 223 ? 0.700 -3.983 -9.723 1.00 89.75 223 HIS A CA 1
ATOM 1674 C C . HIS A 1 223 ? 0.971 -3.476 -8.302 1.00 89.75 223 HIS A C 1
ATOM 1676 O O . HIS A 1 223 ? 0.120 -3.643 -7.429 1.00 89.75 223 HIS A O 1
ATOM 1682 N N . THR A 1 224 ? 2.089 -2.776 -8.080 1.00 91.69 224 THR A N 1
ATOM 1683 C CA . THR A 1 224 ? 2.364 -2.037 -6.838 1.00 91.69 224 THR A CA 1
ATOM 1684 C C . THR A 1 224 ? 1.307 -0.961 -6.603 1.00 91.69 224 THR A C 1
ATOM 1686 O O . THR A 1 224 ? 0.741 -0.898 -5.513 1.00 91.69 224 THR A O 1
ATOM 1689 N N . ALA A 1 225 ? 0.995 -0.149 -7.620 1.00 91.81 225 ALA A N 1
ATOM 1690 C CA . ALA A 1 225 ? -0.033 0.890 -7.524 1.00 91.81 225 ALA A CA 1
ATOM 1691 C C . ALA A 1 225 ? -1.414 0.298 -7.222 1.00 91.81 225 ALA A C 1
ATOM 1693 O O . ALA A 1 225 ? -2.063 0.719 -6.266 1.00 91.81 225 ALA A O 1
ATOM 1694 N N . ALA A 1 226 ? -1.819 -0.740 -7.959 1.00 92.06 226 ALA A N 1
ATOM 1695 C CA . ALA A 1 226 ? -3.093 -1.420 -7.736 1.00 92.06 226 ALA A CA 1
ATOM 1696 C C . ALA A 1 226 ? -3.196 -1.998 -6.316 1.00 92.06 226 ALA A C 1
ATOM 1698 O O . ALA A 1 226 ? -4.187 -1.770 -5.620 1.00 92.06 226 ALA A O 1
ATOM 1699 N N . THR A 1 227 ? -2.153 -2.697 -5.862 1.00 94.44 227 THR A N 1
ATOM 1700 C CA . THR A 1 227 ? -2.136 -3.334 -4.539 1.00 94.44 227 THR A CA 1
ATOM 1701 C C . THR A 1 227 ? -2.160 -2.292 -3.423 1.00 94.44 227 THR A C 1
ATOM 1703 O O . THR A 1 227 ? -2.924 -2.447 -2.474 1.00 94.44 227 THR A O 1
ATOM 1706 N N . LEU A 1 228 ? -1.397 -1.198 -3.541 1.00 95.38 228 LEU A N 1
ATOM 1707 C CA . LEU A 1 228 ? -1.431 -0.101 -2.569 1.00 95.38 228 LEU A CA 1
ATOM 1708 C C . LEU A 1 228 ? -2.795 0.585 -2.513 1.00 95.38 228 LEU A C 1
ATOM 1710 O O . LEU A 1 228 ? -3.274 0.865 -1.418 1.00 95.38 228 LEU A O 1
ATOM 1714 N N . THR A 1 229 ? -3.444 0.826 -3.655 1.00 94.25 229 THR A N 1
ATOM 1715 C CA . THR A 1 229 ? -4.795 1.400 -3.680 1.00 94.25 229 THR A CA 1
ATOM 1716 C C . THR A 1 229 ? -5.794 0.475 -2.991 1.00 94.25 229 THR A C 1
ATOM 1718 O O . THR A 1 229 ? -6.534 0.926 -2.118 1.00 94.25 229 THR A O 1
ATOM 1721 N N . VAL A 1 230 ? -5.796 -0.820 -3.327 1.00 94.69 230 VAL A N 1
ATOM 1722 C CA . VAL A 1 230 ? -6.683 -1.815 -2.697 1.00 94.69 230 VAL A CA 1
ATOM 1723 C C . VAL A 1 230 ? -6.440 -1.888 -1.192 1.00 94.69 230 VAL A C 1
ATOM 1725 O O . VAL A 1 230 ? -7.387 -1.878 -0.408 1.00 94.69 230 VAL A O 1
ATOM 1728 N N . LEU A 1 231 ? -5.176 -1.903 -0.779 1.00 95.19 231 LEU A N 1
ATOM 1729 C CA . LEU A 1 231 ? -4.787 -1.933 0.621 1.00 95.19 231 LEU A CA 1
ATOM 1730 C C . LEU A 1 231 ? -5.220 -0.663 1.365 1.00 95.19 231 LEU A C 1
ATOM 1732 O O . LEU A 1 231 ? -5.787 -0.765 2.448 1.00 95.19 231 LEU A O 1
ATOM 1736 N N . ALA A 1 232 ? -5.018 0.520 0.784 1.00 96.19 232 ALA A N 1
ATOM 1737 C CA . ALA A 1 232 ? -5.432 1.795 1.364 1.00 96.19 232 ALA A CA 1
ATOM 1738 C C . ALA A 1 232 ? -6.956 1.881 1.537 1.00 96.19 232 ALA A C 1
ATOM 1740 O O . ALA A 1 232 ? -7.442 2.302 2.590 1.00 96.19 232 ALA A O 1
ATOM 1741 N N . VAL A 1 233 ? -7.717 1.399 0.548 1.00 93.06 233 VAL A N 1
ATOM 1742 C CA . VAL A 1 233 ? -9.172 1.232 0.668 1.00 93.06 233 VAL A CA 1
ATOM 1743 C C . VAL A 1 233 ? -9.504 0.226 1.776 1.00 93.06 233 VAL A C 1
ATOM 1745 O O . VAL A 1 233 ? -10.385 0.488 2.590 1.00 93.06 233 VAL A O 1
ATOM 1748 N N . GLY A 1 234 ? -8.772 -0.885 1.877 1.00 93.88 234 GLY A N 1
ATOM 1749 C CA . GLY A 1 234 ? -8.918 -1.861 2.959 1.00 93.88 234 GLY A CA 1
ATOM 1750 C C . GLY A 1 234 ? -8.707 -1.254 4.351 1.00 93.88 234 GLY A C 1
ATOM 1751 O O . GLY A 1 234 ? -9.513 -1.495 5.248 1.00 93.88 234 GLY A O 1
ATOM 1752 N N . VAL A 1 235 ? -7.689 -0.406 4.529 1.00 94.81 235 VAL A N 1
ATOM 1753 C CA . VAL A 1 235 ? -7.455 0.338 5.780 1.00 94.81 235 VAL A CA 1
ATOM 1754 C C . VAL A 1 235 ? -8.615 1.290 6.077 1.00 94.81 235 VAL A C 1
ATOM 1756 O O . VAL A 1 235 ? -9.091 1.340 7.211 1.00 94.81 235 VAL A O 1
ATOM 1759 N N . LEU A 1 236 ? -9.117 2.008 5.067 1.00 91.50 236 LEU A N 1
ATOM 1760 C CA . LEU A 1 236 ? -10.261 2.910 5.217 1.00 91.50 236 LEU A CA 1
ATOM 1761 C C . LEU A 1 236 ? -11.530 2.150 5.648 1.00 91.50 236 LEU A C 1
ATOM 1763 O O . LEU A 1 236 ? -12.287 2.627 6.493 1.00 91.50 236 LEU A O 1
ATOM 1767 N N . LEU A 1 237 ? -11.729 0.943 5.112 1.00 90.25 237 LEU A N 1
ATOM 1768 C CA . LEU A 1 237 ? -12.867 0.066 5.399 1.00 90.25 237 LEU A CA 1
ATOM 1769 C C . LEU A 1 237 ? -12.703 -0.790 6.661 1.00 90.25 237 LEU A C 1
ATOM 1771 O O . LEU A 1 237 ? -13.667 -1.424 7.085 1.00 90.25 237 LEU A O 1
ATOM 1775 N N . ALA A 1 238 ? -11.532 -0.788 7.303 1.00 88.50 238 ALA A N 1
ATOM 1776 C CA . ALA A 1 238 ? -11.263 -1.604 8.488 1.00 88.50 238 ALA A CA 1
ATOM 1777 C C . ALA A 1 238 ? -12.086 -1.191 9.723 1.00 88.50 238 ALA A C 1
ATOM 1779 O O . ALA A 1 238 ? -12.282 -1.994 10.641 1.00 88.50 238 ALA A O 1
ATOM 1780 N N . ARG A 1 239 ? -12.543 0.069 9.770 1.00 87.06 239 ARG A N 1
ATOM 1781 C CA . ARG A 1 239 ? -13.391 0.638 10.833 1.00 87.06 239 ARG A CA 1
ATOM 1782 C C . ARG A 1 239 ? -14.514 1.486 10.214 1.00 87.06 239 ARG A C 1
ATOM 1784 O O . ARG A 1 239 ? -14.448 2.717 10.275 1.00 87.06 239 ARG A O 1
ATOM 1791 N N . PRO A 1 240 ? -15.536 0.851 9.609 1.00 81.75 240 PRO A N 1
ATOM 1792 C CA . PRO A 1 240 ? -16.590 1.555 8.874 1.00 81.75 240 PRO A CA 1
ATOM 1793 C C . PRO A 1 240 ? -17.475 2.423 9.777 1.00 81.75 240 PRO A C 1
ATOM 1795 O O . PRO A 1 240 ? -18.083 3.378 9.302 1.00 81.75 240 PRO A O 1
ATOM 1798 N N . ASP A 1 241 ? -17.502 2.125 11.077 1.00 77.88 241 ASP A N 1
ATOM 1799 C CA . ASP A 1 241 ? -18.325 2.815 12.074 1.00 77.88 241 ASP A CA 1
ATOM 1800 C C . ASP A 1 241 ? -17.669 4.093 12.626 1.00 77.88 241 ASP A C 1
ATOM 1802 O O . ASP A 1 241 ? -18.207 4.732 13.531 1.00 77.88 241 ASP A O 1
ATOM 1806 N N . ARG A 1 242 ? -16.496 4.487 12.111 1.00 82.06 242 ARG A N 1
ATOM 1807 C CA . ARG A 1 242 ? -15.721 5.635 12.609 1.00 82.06 242 ARG A CA 1
ATOM 1808 C C . ARG A 1 242 ? -15.603 6.747 11.559 1.00 82.06 242 ARG A C 1
ATOM 1810 O O . ARG A 1 242 ? -15.591 6.487 10.360 1.00 82.06 242 ARG A O 1
ATOM 1817 N N . GLY A 1 243 ? -15.461 7.989 12.032 1.00 82.12 243 GLY A N 1
ATOM 1818 C CA . GLY A 1 243 ? -15.119 9.195 11.259 1.00 82.12 243 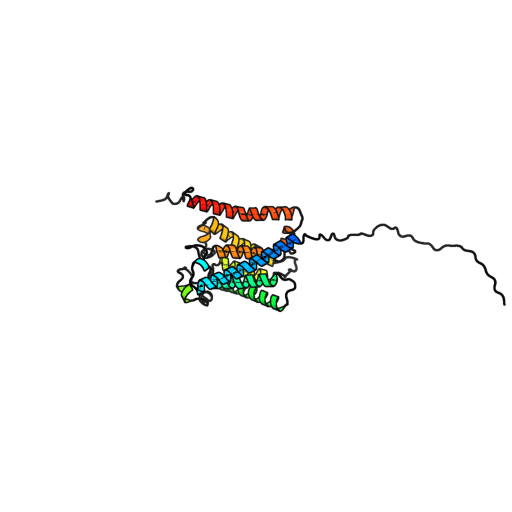GLY A CA 1
ATOM 1819 C C . GLY A 1 243 ? -15.897 9.415 9.951 1.00 82.12 243 GLY A C 1
ATOM 1820 O O . GLY A 1 243 ? -17.120 9.346 9.937 1.00 82.12 243 GLY A O 1
ATOM 1821 N N . LEU A 1 244 ? -15.187 9.723 8.861 1.00 77.38 244 LEU A N 1
ATOM 1822 C CA . LEU A 1 244 ? -15.734 9.934 7.516 1.00 77.38 244 LEU A CA 1
ATOM 1823 C C . LEU A 1 244 ? -16.521 8.722 7.021 1.00 77.38 244 LEU A C 1
ATOM 1825 O O . LEU A 1 244 ? -17.551 8.882 6.369 1.00 77.38 244 LEU A O 1
ATOM 1829 N N . MET A 1 245 ? -16.064 7.511 7.348 1.00 78.50 245 MET A N 1
ATOM 1830 C CA . MET A 1 245 ? -16.755 6.306 6.903 1.00 78.50 245 MET A CA 1
ATOM 1831 C C . MET A 1 245 ? -18.129 6.170 7.534 1.00 78.50 245 MET A C 1
ATOM 1833 O O . MET A 1 245 ? -19.017 5.732 6.822 1.00 78.50 245 MET A O 1
ATOM 1837 N N . THR A 1 246 ? -18.370 6.678 8.746 1.00 76.00 246 THR A N 1
ATOM 1838 C CA . THR A 1 246 ? -19.721 6.728 9.330 1.00 76.00 246 THR A CA 1
ATOM 1839 C C . THR A 1 246 ? -20.714 7.493 8.442 1.00 76.00 246 THR A C 1
ATOM 1841 O O . THR A 1 246 ? -21.882 7.127 8.374 1.00 76.00 246 THR A O 1
ATOM 1844 N N . LEU A 1 247 ? -20.271 8.532 7.719 1.00 70.81 247 LEU A N 1
ATOM 1845 C CA . LEU A 1 247 ? -21.121 9.271 6.772 1.00 70.81 247 LEU A CA 1
ATOM 1846 C C . LEU A 1 247 ? -21.387 8.449 5.503 1.00 70.81 247 LEU A C 1
ATOM 1848 O O . LEU A 1 247 ? -22.522 8.380 5.033 1.00 70.81 247 LEU A O 1
ATOM 1852 N N . VAL A 1 248 ? -20.355 7.785 4.976 1.00 70.75 248 VAL A N 1
ATOM 1853 C CA . VAL A 1 248 ? -20.431 6.938 3.770 1.00 70.75 248 VAL A CA 1
ATOM 1854 C C . VAL A 1 248 ? -21.266 5.671 4.013 1.00 70.75 248 VAL A C 1
ATOM 1856 O O . VAL A 1 248 ? -22.023 5.223 3.147 1.00 70.75 248 VAL A O 1
ATOM 1859 N N . THR A 1 249 ? -21.154 5.098 5.209 1.00 70.44 249 THR A N 1
ATOM 1860 C CA . THR A 1 249 ? -21.857 3.891 5.657 1.00 70.44 249 THR A CA 1
ATOM 1861 C C . THR A 1 249 ? -23.170 4.199 6.375 1.00 70.44 249 THR A C 1
ATOM 1863 O O . THR A 1 249 ? -23.883 3.269 6.741 1.00 70.44 249 THR A O 1
ATOM 1866 N N . SER A 1 250 ? -23.558 5.475 6.493 1.00 70.44 250 SER A N 1
ATOM 1867 C CA . SER A 1 250 ? -24.886 5.852 6.986 1.00 70.44 250 SER A CA 1
ATOM 1868 C C . SER A 1 250 ? -25.982 5.380 6.026 1.00 70.44 250 SER A C 1
ATOM 1870 O O . SER A 1 250 ? -25.811 5.431 4.806 1.00 70.44 250 SER A O 1
ATOM 1872 N N . ASP A 1 251 ? -27.118 4.934 6.562 1.00 63.62 251 ASP A N 1
ATOM 1873 C CA . ASP A 1 251 ? -28.286 4.507 5.771 1.00 63.62 251 ASP A CA 1
ATOM 1874 C C . ASP A 1 251 ? -29.103 5.694 5.215 1.00 63.62 251 ASP A C 1
ATOM 1876 O O . ASP A 1 251 ? -30.155 5.519 4.605 1.00 63.62 251 ASP A O 1
ATOM 1880 N N . GLY A 1 252 ? -28.610 6.923 5.398 1.00 68.56 252 GLY A N 1
ATOM 1881 C CA . GLY A 1 252 ? -29.214 8.126 4.841 1.00 68.56 252 GLY A CA 1
ATOM 1882 C C . GLY A 1 252 ? -29.019 8.252 3.326 1.00 68.56 252 GLY A C 1
ATOM 1883 O O . GLY A 1 252 ? -28.160 7.612 2.714 1.00 68.56 252 GLY A O 1
ATOM 1884 N N . VAL A 1 253 ? -29.781 9.164 2.718 1.00 63.41 253 VAL A N 1
ATOM 1885 C CA . VAL A 1 253 ? -29.728 9.472 1.275 1.00 63.41 253 VAL A CA 1
ATOM 1886 C C . VAL A 1 253 ? -28.305 9.818 0.815 1.00 63.41 253 VAL A C 1
ATOM 1888 O O . VAL A 1 253 ? -27.884 9.392 -0.260 1.00 63.41 253 VAL A O 1
ATOM 1891 N N . GLY A 1 254 ? -27.527 10.510 1.656 1.00 59.59 254 GLY A N 1
ATOM 1892 C CA . GLY A 1 254 ? -26.117 10.815 1.396 1.00 59.59 254 GLY A CA 1
ATOM 1893 C C . GLY A 1 254 ? -25.235 9.567 1.280 1.00 59.59 254 GLY A C 1
ATOM 1894 O O . GLY A 1 254 ? -24.487 9.439 0.313 1.00 59.59 254 GLY A O 1
ATOM 1895 N N . GLY A 1 255 ? -25.365 8.605 2.199 1.00 60.78 255 GLY A N 1
ATOM 1896 C CA . GLY A 1 255 ? -24.621 7.345 2.141 1.00 60.78 255 GLY A CA 1
ATOM 1897 C C . GLY A 1 255 ? -25.011 6.493 0.931 1.00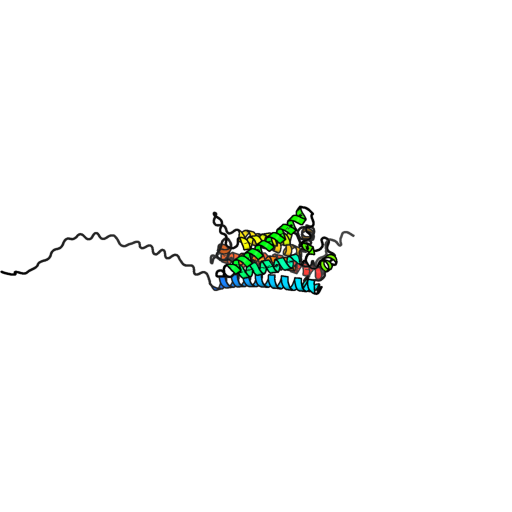 60.78 255 GLY A C 1
ATOM 1898 O O . GLY A 1 255 ? -24.139 5.979 0.232 1.00 60.78 255 GLY A O 1
ATOM 1899 N N . MET A 1 256 ? -26.304 6.416 0.597 1.00 63.72 256 MET A N 1
ATOM 1900 C CA . MET A 1 256 ? -26.770 5.721 -0.613 1.00 63.72 256 MET A CA 1
ATOM 1901 C C . MET A 1 256 ? -26.218 6.344 -1.904 1.00 63.72 256 MET A C 1
ATOM 1903 O O . MET A 1 256 ? -25.753 5.626 -2.794 1.00 63.72 256 MET A O 1
ATOM 1907 N N . LEU A 1 257 ? -26.235 7.677 -2.008 1.00 60.75 257 LEU A N 1
ATOM 1908 C CA . LEU A 1 257 ? -25.703 8.396 -3.167 1.00 60.75 257 LEU A CA 1
ATOM 1909 C C . LEU A 1 257 ? -24.195 8.184 -3.321 1.00 60.75 257 LEU A C 1
ATOM 1911 O O . LEU A 1 257 ? -23.733 7.901 -4.428 1.00 60.75 257 LEU A O 1
ATOM 1915 N N . VAL A 1 258 ? -23.437 8.254 -2.223 1.00 64.81 258 VAL A N 1
ATOM 1916 C CA . VAL A 1 258 ? -21.991 8.006 -2.241 1.00 64.81 258 VAL A CA 1
ATOM 1917 C C . VAL A 1 258 ? -21.695 6.560 -2.646 1.00 64.81 258 VAL A C 1
ATOM 1919 O O . VAL A 1 258 ? -20.906 6.350 -3.562 1.00 64.81 258 VAL A O 1
ATOM 1922 N N . ARG A 1 259 ? -22.377 5.558 -2.075 1.00 69.25 259 ARG A N 1
ATOM 1923 C CA . ARG A 1 259 ? -22.176 4.136 -2.430 1.00 69.25 259 ARG A CA 1
ATOM 1924 C C . ARG A 1 259 ? -22.437 3.844 -3.910 1.00 69.25 259 ARG A C 1
ATOM 1926 O O . ARG A 1 259 ? -21.766 2.993 -4.486 1.00 69.25 259 ARG A O 1
ATOM 1933 N N . ARG A 1 260 ? -23.379 4.557 -4.538 1.00 70.75 260 ARG A N 1
ATOM 1934 C CA . ARG A 1 260 ? -23.689 4.401 -5.969 1.00 70.75 260 ARG A CA 1
ATOM 1935 C C . ARG A 1 260 ? -22.710 5.146 -6.879 1.00 70.75 260 ARG A C 1
ATOM 1937 O O . ARG A 1 260 ? -22.410 4.666 -7.967 1.00 70.75 260 ARG A O 1
ATOM 1944 N N . ARG A 1 261 ? -22.237 6.326 -6.471 1.00 61.66 261 ARG A N 1
ATOM 1945 C CA . ARG A 1 261 ? -21.412 7.213 -7.312 1.00 61.66 261 ARG A CA 1
ATOM 1946 C C . ARG A 1 261 ? -19.916 6.941 -7.182 1.00 61.66 261 ARG A C 1
ATOM 1948 O O . ARG A 1 261 ? -19.203 7.089 -8.164 1.00 61.66 261 ARG A O 1
ATOM 1955 N N . LEU A 1 262 ? -19.437 6.523 -6.013 1.00 68.81 262 LEU A N 1
ATOM 1956 C CA . LEU A 1 262 ? -18.009 6.344 -5.736 1.00 68.81 262 LEU A CA 1
ATOM 1957 C C . LEU A 1 262 ? -17.356 5.268 -6.634 1.00 68.81 262 LEU A C 1
ATOM 1959 O O . LEU A 1 262 ? -16.309 5.563 -7.211 1.00 68.81 262 LEU A O 1
ATOM 1963 N N . PRO A 1 263 ? -17.980 4.095 -6.887 1.00 71.31 263 PRO A N 1
ATOM 1964 C CA . PRO A 1 263 ? -17.449 3.129 -7.853 1.00 71.31 263 PRO A CA 1
ATOM 1965 C C . PRO A 1 263 ? -17.389 3.684 -9.280 1.00 71.31 263 PRO A C 1
ATOM 1967 O O . PRO A 1 263 ? -16.454 3.387 -10.012 1.00 71.31 263 PRO A O 1
ATOM 1970 N N . VAL A 1 264 ? -18.356 4.522 -9.670 1.00 65.44 264 VAL A N 1
ATOM 1971 C CA . VAL A 1 264 ? -18.388 5.152 -10.999 1.00 65.44 264 VAL A CA 1
ATOM 1972 C C . VAL A 1 264 ? -17.285 6.203 -11.120 1.00 65.44 264 VAL A C 1
ATOM 1974 O O . VAL A 1 264 ? -16.563 6.210 -12.107 1.00 65.44 264 VAL A O 1
ATOM 1977 N N . VAL A 1 265 ? -17.096 7.051 -10.107 1.00 70.12 265 VAL A N 1
ATOM 1978 C CA . VAL A 1 265 ? -16.057 8.096 -10.103 1.00 70.12 265 VAL A CA 1
ATOM 1979 C C . VAL A 1 265 ? -14.649 7.499 -10.146 1.00 70.12 265 VAL A C 1
ATOM 1981 O O . VAL A 1 265 ? -13.786 8.050 -10.821 1.00 70.12 265 VAL A O 1
ATOM 1984 N N . LEU A 1 266 ? -14.412 6.368 -9.476 1.00 72.12 266 LEU A N 1
ATOM 1985 C CA . LEU A 1 266 ? -13.123 5.670 -9.546 1.00 72.12 266 LEU A CA 1
ATOM 1986 C C . LEU A 1 266 ? -12.983 4.814 -10.815 1.00 72.12 266 LEU A C 1
ATOM 1988 O O . LEU A 1 266 ? -11.898 4.724 -11.384 1.00 72.12 266 LEU A O 1
ATOM 1992 N N . GLY A 1 267 ? -14.070 4.192 -11.272 1.00 74.19 267 GLY A N 1
ATOM 1993 C CA . GLY A 1 267 ? -14.065 3.273 -12.409 1.00 74.19 267 GLY A CA 1
ATOM 1994 C C . GLY A 1 267 ? -14.006 3.971 -13.765 1.00 74.19 267 GLY A C 1
ATOM 1995 O O . GLY A 1 267 ? -13.308 3.498 -14.655 1.00 74.19 267 GLY A O 1
ATOM 1996 N N . VAL A 1 268 ? -14.688 5.107 -13.933 1.00 75.50 268 VAL A N 1
ATOM 1997 C CA . VAL A 1 268 ? -14.755 5.831 -15.214 1.00 75.50 268 VAL A CA 1
ATOM 1998 C C . VAL A 1 268 ? -13.372 6.273 -15.703 1.00 75.50 268 VAL A C 1
ATOM 2000 O O . VAL A 1 268 ? -13.052 5.961 -16.848 1.00 75.50 268 VAL A O 1
ATOM 2003 N N . PRO A 1 269 ? -12.501 6.906 -14.890 1.00 69.62 269 PRO A N 1
ATOM 2004 C CA . PRO A 1 269 ? -11.160 7.271 -15.339 1.00 69.62 269 PRO A CA 1
ATOM 2005 C C . PRO A 1 269 ? -10.321 6.062 -15.772 1.00 69.62 269 PRO A C 1
ATOM 2007 O O . PRO A 1 269 ? -9.597 6.157 -16.759 1.00 69.62 269 PRO A O 1
ATOM 2010 N N . LEU A 1 270 ? -10.444 4.927 -15.072 1.00 74.44 270 LEU A N 1
ATOM 2011 C CA . LEU A 1 270 ? -9.736 3.685 -15.401 1.00 74.44 270 LEU A CA 1
ATOM 2012 C C . LEU A 1 270 ? -10.259 3.053 -16.698 1.00 74.44 270 LEU A C 1
ATOM 2014 O O . LEU A 1 270 ? -9.466 2.646 -17.544 1.00 74.44 270 LEU A O 1
ATOM 2018 N N . LEU A 1 271 ? -11.583 3.002 -16.874 1.00 76.94 271 LEU A N 1
ATOM 2019 C CA . LEU A 1 271 ? -12.226 2.480 -18.081 1.00 76.94 271 LEU A CA 1
ATOM 2020 C C . LEU A 1 271 ? -11.903 3.335 -19.307 1.00 76.94 271 LEU A C 1
ATOM 2022 O O . LEU A 1 271 ? -11.579 2.787 -20.355 1.00 76.94 271 LEU A O 1
ATOM 2026 N N . LEU A 1 272 ? -11.946 4.663 -19.174 1.00 71.00 272 LEU A N 1
ATOM 2027 C CA . LEU A 1 272 ? -11.583 5.588 -20.248 1.00 71.00 272 LEU A CA 1
ATOM 2028 C C . LEU A 1 272 ? -10.111 5.443 -20.642 1.00 71.00 272 LEU A C 1
ATOM 2030 O O . LEU A 1 272 ? -9.807 5.395 -21.832 1.00 71.00 272 LEU A O 1
ATOM 2034 N N . GLY A 1 273 ? -9.206 5.305 -19.670 1.00 64.75 273 GLY A N 1
ATOM 2035 C CA . GLY A 1 273 ? -7.800 5.034 -19.966 1.00 64.75 273 GLY A CA 1
ATOM 2036 C C . GLY A 1 273 ? -7.590 3.678 -20.653 1.00 64.75 273 GLY A C 1
ATOM 2037 O O . GLY A 1 273 ? -6.878 3.598 -21.650 1.00 64.75 273 GLY A O 1
ATOM 2038 N N . TRP A 1 274 ? -8.279 2.619 -20.212 1.00 75.19 274 TRP A N 1
ATOM 2039 C CA . TRP A 1 274 ? -8.222 1.310 -20.875 1.00 75.19 274 TRP A CA 1
ATOM 2040 C C . TRP A 1 274 ? -8.755 1.347 -22.314 1.00 75.19 274 TRP A C 1
ATOM 2042 O O . TRP A 1 274 ? -8.102 0.832 -23.222 1.00 75.19 274 TRP A O 1
ATOM 2052 N N . LEU A 1 275 ? -9.903 1.993 -22.541 1.00 74.50 275 LEU A N 1
ATOM 2053 C CA . LEU A 1 275 ? -10.483 2.175 -23.874 1.00 74.50 275 LEU A CA 1
ATOM 2054 C C . LEU A 1 275 ? -9.558 2.980 -24.786 1.00 74.50 275 LEU A C 1
ATOM 2056 O O . LEU A 1 275 ? -9.364 2.604 -25.940 1.00 74.50 275 LEU A O 1
ATOM 2060 N N . ARG A 1 276 ? -8.930 4.041 -24.268 1.00 73.50 276 ARG A N 1
ATOM 2061 C CA . ARG A 1 276 ? -7.923 4.803 -25.011 1.00 73.50 276 ARG A CA 1
ATOM 2062 C C . ARG A 1 276 ? -6.739 3.918 -25.404 1.00 73.50 276 ARG A C 1
ATOM 2064 O O . ARG A 1 276 ? -6.312 3.956 -26.555 1.00 73.50 276 ARG A O 1
ATOM 2071 N N . LEU A 1 277 ? -6.225 3.114 -24.474 1.00 66.81 277 LEU A N 1
ATOM 2072 C CA . LEU A 1 277 ? -5.088 2.225 -24.718 1.00 66.81 277 LEU A CA 1
ATOM 2073 C C . LEU A 1 277 ? -5.417 1.163 -25.780 1.00 66.81 277 LEU A C 1
ATOM 2075 O O . LEU A 1 277 ? -4.577 0.848 -26.620 1.00 66.81 277 LEU A O 1
ATOM 2079 N N . GLN A 1 278 ? -6.653 0.655 -25.792 1.00 71.62 278 GLN A N 1
ATOM 2080 C CA . GLN A 1 278 ? -7.140 -0.227 -26.856 1.00 71.62 278 GLN A CA 1
ATOM 2081 C C . GLN A 1 278 ? -7.310 0.504 -28.190 1.00 71.62 278 GLN A C 1
ATOM 2083 O O . GLN A 1 278 ? -6.930 -0.035 -29.224 1.00 71.62 278 GLN A O 1
ATOM 2088 N N . GLY A 1 279 ? -7.803 1.744 -28.180 1.00 69.81 279 GLY A N 1
ATOM 2089 C CA . GLY A 1 279 ? -7.897 2.574 -29.381 1.00 69.81 279 GLY A CA 1
ATOM 2090 C C . GLY A 1 279 ? -6.534 2.868 -30.014 1.00 69.81 279 GLY A C 1
ATOM 2091 O O . GLY A 1 279 ? -6.403 2.815 -31.232 1.00 69.81 279 GLY A O 1
ATOM 2092 N N . GLN A 1 280 ? -5.499 3.097 -29.199 1.00 65.19 280 GLN A N 1
ATOM 2093 C CA . GLN A 1 280 ? -4.120 3.250 -29.678 1.00 65.19 280 GLN A CA 1
ATOM 2094 C C . GLN A 1 280 ? -3.573 1.949 -30.278 1.00 65.19 280 GLN A C 1
ATOM 2096 O O . GLN A 1 280 ? -3.000 1.968 -31.361 1.00 65.19 280 GLN A O 1
ATOM 2101 N N . ARG A 1 281 ? -3.793 0.802 -29.619 1.00 65.81 281 ARG A N 1
ATOM 2102 C CA . ARG A 1 281 ? -3.382 -0.514 -30.145 1.00 65.81 281 ARG A CA 1
ATOM 2103 C C . ARG A 1 281 ? -4.105 -0.896 -31.437 1.00 65.81 281 ARG A C 1
ATOM 2105 O O . ARG A 1 281 ? -3.531 -1.595 -32.261 1.00 65.81 281 ARG A O 1
ATOM 2112 N N . ALA A 1 282 ? -5.343 -0.438 -31.606 1.00 75.69 282 ALA A N 1
ATOM 2113 C CA . ALA A 1 282 ? -6.143 -0.641 -32.809 1.00 75.69 282 ALA A CA 1
ATOM 2114 C C . ALA A 1 282 ? -5.820 0.357 -33.940 1.00 75.69 282 ALA A C 1
ATOM 2116 O O . ALA A 1 282 ? -6.467 0.307 -34.982 1.00 75.69 282 ALA A O 1
ATOM 2117 N N . GLY A 1 283 ? -4.864 1.277 -33.743 1.00 69.25 283 GLY A N 1
ATOM 2118 C CA . GLY A 1 283 ? -4.500 2.292 -34.738 1.00 69.25 283 GLY A CA 1
ATOM 2119 C C . GLY A 1 283 ? -5.582 3.352 -34.988 1.00 69.25 283 GLY A C 1
ATOM 2120 O O . GLY A 1 283 ? -5.512 4.070 -35.977 1.00 69.25 283 GLY A O 1
ATOM 2121 N N . LEU A 1 284 ? -6.585 3.463 -34.107 1.00 64.25 284 LEU A N 1
ATOM 2122 C CA . LEU A 1 284 ? -7.707 4.406 -34.243 1.00 64.25 284 LEU A CA 1
ATOM 2123 C C . LEU A 1 284 ? -7.332 5.846 -33.855 1.00 64.25 284 LEU A C 1
ATOM 2125 O O . LEU A 1 284 ? -8.061 6.779 -34.182 1.00 64.25 284 LEU A O 1
ATOM 2129 N N . TYR A 1 285 ? -6.206 6.026 -33.160 1.00 56.03 285 TYR A N 1
ATOM 2130 C CA . TYR A 1 285 ? -5.656 7.326 -32.784 1.00 56.03 285 TYR A CA 1
ATOM 2131 C C . TYR A 1 285 ? -4.195 7.398 -33.221 1.00 56.03 285 TYR A C 1
ATOM 2133 O O . TYR A 1 285 ? -3.378 6.607 -32.748 1.00 56.03 285 TYR A O 1
ATOM 2141 N N . GLY A 1 286 ? -3.864 8.361 -34.081 1.00 52.69 286 GLY A N 1
ATOM 2142 C CA . GLY A 1 286 ? -2.476 8.731 -34.329 1.00 52.69 286 GLY A CA 1
ATOM 2143 C C . GLY A 1 286 ? -1.856 9.291 -33.051 1.00 52.69 286 GLY A C 1
ATOM 2144 O O . GLY A 1 286 ? -2.483 10.063 -32.321 1.00 52.69 286 GLY A O 1
ATOM 2145 N N . THR A 1 287 ? -0.623 8.901 -32.752 1.00 52.16 287 THR A N 1
ATOM 2146 C CA . THR A 1 287 ? 0.234 9.730 -31.912 1.00 52.16 287 THR A CA 1
ATOM 2147 C C . THR A 1 287 ? 0.426 11.038 -32.666 1.00 52.16 287 THR A C 1
ATOM 2149 O O . THR A 1 287 ? 0.977 11.016 -33.760 1.00 52.16 287 THR A O 1
ATOM 2152 N N . GLU A 1 288 ? 0.032 12.185 -32.111 1.00 53.06 288 GLU A N 1
ATOM 2153 C CA . GLU A 1 288 ? 0.360 13.504 -32.695 1.00 53.06 288 GLU A CA 1
ATOM 2154 C C . GLU A 1 288 ? 1.883 13.793 -32.755 1.00 53.06 288 GLU A C 1
ATOM 2156 O O . GLU A 1 288 ? 2.313 14.928 -32.911 1.00 53.06 288 GLU A O 1
ATOM 2161 N N . LEU A 1 289 ? 2.724 12.762 -32.644 1.00 52.44 289 LEU A N 1
ATOM 2162 C CA . LEU A 1 289 ? 4.174 12.804 -32.764 1.00 52.44 289 LEU A CA 1
ATOM 2163 C C . LEU A 1 289 ? 4.700 12.244 -34.095 1.00 52.44 289 LEU A C 1
ATOM 2165 O O . LEU A 1 289 ? 5.895 12.362 -34.330 1.00 52.44 289 LEU A O 1
ATOM 2169 N N . ASP A 1 290 ? 3.847 11.741 -34.997 1.00 43.81 290 ASP A N 1
ATOM 2170 C CA . ASP A 1 290 ? 4.269 11.429 -36.380 1.00 43.81 290 ASP A CA 1
ATOM 2171 C C . ASP A 1 290 ? 4.216 12.659 -37.316 1.00 43.81 290 ASP A C 1
ATOM 2173 O O . ASP A 1 290 ? 4.498 12.548 -38.505 1.00 43.81 290 ASP A O 1
ATOM 2177 N N . ALA A 1 291 ? 3.874 13.848 -36.799 1.00 42.97 291 ALA A N 1
ATOM 2178 C CA . ALA A 1 291 ? 3.765 15.087 -37.579 1.00 42.97 291 ALA A CA 1
ATOM 2179 C C . ALA A 1 291 ? 4.977 16.040 -37.453 1.00 42.97 291 ALA A C 1
ATOM 2181 O O . ALA A 1 291 ? 4.905 17.173 -37.926 1.00 42.97 291 ALA A O 1
ATOM 2182 N N . LEU A 1 292 ? 6.078 15.618 -36.814 1.00 45.25 292 LEU A N 1
ATOM 2183 C CA . LEU A 1 292 ? 7.303 16.427 -36.662 1.00 45.25 292 LEU A CA 1
ATOM 2184 C C . LEU A 1 292 ? 8.595 15.656 -37.005 1.00 45.25 292 LEU A C 1
ATOM 2186 O O . LEU A 1 292 ? 9.620 15.836 -36.345 1.00 45.25 292 LEU A O 1
ATOM 2190 N N . HIS A 1 293 ? 8.556 14.832 -38.053 1.00 40.06 293 HIS A N 1
ATOM 2191 C CA . HIS A 1 293 ? 9.754 14.448 -38.807 1.00 40.06 293 HIS A CA 1
ATOM 2192 C C . HIS A 1 293 ? 9.694 15.037 -40.214 1.00 40.06 293 HIS A C 1
ATOM 2194 O O . HIS A 1 293 ? 8.620 14.926 -40.846 1.00 40.06 293 HIS A O 1
#

Radius of gyration: 29.62 Å; chains: 1; bounding box: 91×35×122 Å